Protein AF-A0A2W4P534-F1 (afdb_monomer)

Foldseek 3Di:
DLLVLLVLLLVLLLLLLVVLQVLLVVLQVVLLVVVVVVLVVVLVVVLVVQLVVLVVQLVVLVVLLVVLVVVLVVLVVVLVVDDDDVCVVVNVVSVVVSVVSVVVNVVSVVSNVVSVVVSVCSVPDDRDDRPGDDLVSLLLSLLLSQLSLVVLQVLLLVQNSLVSSLVSVVDPSVRFDQDDPVLVVVSVVSSVVSVVVSPDPPDPPVSSVVLSVLQVVQFDDPDPNDNHGDQVRRDFAAHRPHHGPGDPPPQNVGHRCVVSVRSVSVVSGD

Secondary structure (DSSP, 8-state):
-HHHHHHHHHHHHHHHHHHHHHHHHHHHHHHHHHHHHHHHHHHHHHHHHHHHHHHHHHHHHHHHHHHHHHHHHHHHHHHHH--SGGGHHHHHHHHHHHHHHHHHHHHHHHHHHHHHHHHHHHHHPPPPP--S--HHHHHHHHHHHHHHHHHHHHHTTGGGHHHHHHHHHHS-TTS----SHHHHHHHHHHHHHHHHHHH-----HHHHHHHHHHHHHH---SSTT--SPPTTTS--BPPPSSPPTT--S--TT-B-TTTTTGGGGGGG--

Nearest PDB structures (foldseek):
  4ilo-assembly1_A  TM=5.165E-01  e=1.358E-01  Chlamydia trachomatis L2/434/Bu
  3na7-assembly1_A  TM=3.679E-01  e=7.393E-02  Helicobacter pylori NCTC 11638
  6ixe-assembly1_A  TM=2.915E-01  e=1.993E+00  Homo sapiens
  6ixg-assembly1_A  TM=3.111E-01  e=2.841E+00  Homo sapiens
  6zw7-assembly1_A  TM=3.856E-01  e=7.073E+00  Nostoc punctiforme

Structure (mmCIF, N/CA/C/O backbone):
data_AF-A0A2W4P534-F1
#
_entry.id   AF-A0A2W4P534-F1
#
loop_
_atom_site.group_PDB
_atom_site.id
_atom_site.type_symbol
_atom_site.label_atom_id
_atom_site.label_alt_id
_atom_site.label_comp_id
_atom_site.label_asym_id
_atom_site.label_entity_id
_atom_site.label_seq_id
_atom_site.pdbx_PDB_ins_code
_atom_site.Cartn_x
_atom_site.Cartn_y
_atom_site.Cartn_z
_atom_site.occupancy
_atom_site.B_iso_or_equiv
_atom_site.auth_seq_id
_atom_site.auth_comp_id
_atom_site.auth_asym_id
_atom_site.auth_atom_id
_atom_site.pdbx_PDB_model_num
ATOM 1 N N . MET A 1 1 ? 29.540 -4.020 -38.432 1.00 79.06 1 MET A N 1
ATOM 2 C CA . MET A 1 1 ? 29.027 -2.827 -37.718 1.00 79.06 1 MET A CA 1
ATOM 3 C C . MET A 1 1 ? 27.595 -3.038 -37.220 1.00 79.06 1 MET A C 1
ATOM 5 O O . MET A 1 1 ? 27.363 -2.822 -36.040 1.00 79.06 1 MET A O 1
ATOM 9 N N . HIS A 1 2 ? 26.678 -3.565 -38.044 1.00 86.62 2 HIS A N 1
ATOM 10 C CA . HIS A 1 2 ? 25.291 -3.863 -37.636 1.00 86.62 2 HIS A CA 1
ATOM 11 C C . HIS A 1 2 ? 25.157 -4.752 -36.396 1.00 86.62 2 HIS A C 1
ATOM 13 O O . HIS A 1 2 ? 24.443 -4.384 -35.473 1.00 86.62 2 HIS A O 1
ATOM 19 N N . ALA A 1 3 ? 25.903 -5.860 -36.321 1.00 90.00 3 ALA A N 1
ATOM 20 C CA . ALA A 1 3 ? 25.863 -6.745 -35.155 1.00 90.00 3 ALA A CA 1
ATOM 21 C C . ALA A 1 3 ? 26.258 -6.030 -33.847 1.00 90.00 3 ALA A C 1
ATOM 23 O O . ALA A 1 3 ? 25.647 -6.250 -32.809 1.00 90.00 3 ALA A O 1
ATOM 24 N N . VAL A 1 4 ? 27.241 -5.122 -33.896 1.00 92.69 4 VAL A N 1
ATOM 25 C CA . VAL A 1 4 ? 27.652 -4.337 -32.720 1.00 92.69 4 VAL A CA 1
ATOM 26 C C . VAL A 1 4 ? 26.517 -3.420 -32.267 1.00 92.69 4 VAL A C 1
ATOM 28 O O . VAL A 1 4 ? 26.203 -3.392 -31.083 1.00 92.69 4 VAL A O 1
ATOM 31 N N . ILE A 1 5 ? 25.870 -2.717 -33.200 1.00 92.38 5 ILE A N 1
ATOM 32 C CA . ILE A 1 5 ? 24.719 -1.849 -32.907 1.00 92.38 5 ILE A CA 1
ATOM 33 C C . ILE A 1 5 ? 23.565 -2.665 -32.317 1.00 92.38 5 ILE A C 1
ATOM 35 O O . ILE A 1 5 ? 23.020 -2.273 -31.289 1.00 92.38 5 ILE A O 1
ATOM 39 N N . TYR A 1 6 ? 23.262 -3.828 -32.900 1.00 93.25 6 TYR A N 1
ATOM 40 C CA . TYR A 1 6 ? 22.251 -4.754 -32.389 1.00 93.25 6 TYR A CA 1
ATOM 41 C C . TYR A 1 6 ? 22.509 -5.123 -30.925 1.00 93.25 6 TYR A C 1
ATOM 43 O O . TYR A 1 6 ? 21.639 -4.943 -30.077 1.00 93.25 6 TYR A O 1
ATOM 51 N N . PHE A 1 7 ? 23.719 -5.580 -30.587 1.00 95.31 7 PHE A N 1
ATOM 52 C CA . PHE A 1 7 ? 24.029 -5.963 -29.207 1.00 95.31 7 PHE A CA 1
ATOM 53 C C . PHE A 1 7 ? 24.038 -4.767 -28.246 1.00 95.31 7 PHE A C 1
ATOM 55 O O . PHE A 1 7 ? 23.669 -4.920 -27.083 1.00 95.31 7 PHE A O 1
ATOM 62 N N . GLN A 1 8 ? 24.412 -3.571 -28.709 1.00 95.00 8 GLN A N 1
ATOM 63 C CA . GLN A 1 8 ? 24.343 -2.349 -27.899 1.00 95.00 8 GLN A CA 1
ATOM 64 C C . GLN A 1 8 ? 22.896 -1.918 -27.618 1.00 95.00 8 GLN A C 1
ATOM 66 O O . GLN A 1 8 ? 22.599 -1.524 -26.491 1.00 95.00 8 GLN A O 1
ATOM 71 N N . LEU A 1 9 ? 22.002 -2.028 -28.603 1.00 94.25 9 LEU A N 1
ATOM 72 C CA . LEU A 1 9 ? 20.562 -1.789 -28.456 1.00 94.25 9 LEU A CA 1
ATOM 73 C C . LEU A 1 9 ? 19.906 -2.832 -27.547 1.00 94.25 9 LEU A C 1
ATOM 75 O O . LEU A 1 9 ? 19.154 -2.478 -26.644 1.00 94.25 9 LEU A O 1
ATOM 79 N N . HIS A 1 10 ? 20.249 -4.107 -27.724 1.00 94.75 10 HIS A N 1
ATOM 80 C CA . HIS A 1 10 ? 19.752 -5.178 -26.867 1.00 94.75 10 HIS A CA 1
ATOM 81 C C . HIS A 1 10 ? 20.226 -5.006 -25.417 1.00 94.75 10 HIS A C 1
ATOM 83 O O . HIS A 1 10 ? 19.465 -5.186 -24.467 1.00 94.75 10 HIS A O 1
ATOM 89 N N . ARG A 1 11 ? 21.482 -4.588 -25.214 1.00 95.75 11 ARG A N 1
ATOM 90 C CA . ARG A 1 11 ? 21.980 -4.223 -23.883 1.00 95.75 11 ARG A CA 1
ATOM 91 C C . ARG A 1 11 ? 21.201 -3.045 -23.300 1.00 95.75 11 ARG A C 1
ATOM 93 O O . ARG A 1 11 ? 20.871 -3.086 -22.120 1.00 95.75 11 ARG A O 1
ATOM 100 N N . LEU A 1 12 ? 20.909 -2.022 -24.105 1.00 95.25 12 LEU A N 1
ATOM 101 C CA . LEU A 1 12 ? 20.123 -0.865 -23.675 1.00 95.25 12 LEU A CA 1
ATOM 102 C C . LEU A 1 12 ? 18.725 -1.296 -23.207 1.00 95.25 12 LEU A C 1
ATOM 104 O O . LEU A 1 12 ? 18.318 -0.897 -22.118 1.00 95.25 12 LEU A O 1
ATOM 108 N N . TRP A 1 13 ? 18.057 -2.184 -23.955 1.00 96.00 13 TRP A N 1
ATOM 109 C CA . TRP A 1 13 ? 16.791 -2.799 -23.541 1.00 96.00 13 TRP A CA 1
ATOM 110 C C . TRP A 1 13 ? 16.883 -3.434 -22.158 1.00 96.00 13 TRP A C 1
ATOM 112 O O . TRP A 1 13 ? 16.124 -3.075 -21.260 1.00 96.00 13 TRP A O 1
ATOM 122 N N . ARG A 1 14 ? 17.857 -4.329 -21.959 1.00 96.25 14 ARG A N 1
ATOM 123 C CA . ARG A 1 14 ? 18.038 -5.033 -20.681 1.00 96.25 14 ARG A CA 1
ATOM 124 C C . ARG A 1 14 ? 18.321 -4.081 -19.521 1.00 96.25 14 ARG A C 1
ATOM 126 O O . ARG A 1 14 ? 17.850 -4.324 -18.414 1.00 96.25 14 ARG A O 1
ATOM 133 N N . THR A 1 15 ? 19.072 -3.007 -19.758 1.00 95.31 15 THR A N 1
ATOM 134 C CA . THR A 1 15 ? 19.323 -1.977 -18.742 1.00 95.31 15 THR A CA 1
ATOM 135 C C . THR A 1 15 ? 18.026 -1.275 -18.339 1.00 95.31 15 THR A C 1
ATOM 137 O O . THR A 1 15 ? 17.754 -1.143 -17.147 1.00 95.31 15 THR A O 1
ATOM 140 N N . CYS A 1 16 ? 17.202 -0.864 -19.307 1.00 95.38 16 CYS A N 1
ATOM 141 C CA . CYS A 1 16 ? 15.919 -0.213 -19.043 1.00 95.38 16 CYS A CA 1
ATOM 142 C C . CYS A 1 16 ? 14.926 -1.156 -18.348 1.00 95.38 16 CYS A C 1
ATOM 144 O O . CYS A 1 16 ? 14.369 -0.776 -17.323 1.00 95.38 16 CYS A O 1
ATOM 146 N N . ALA A 1 17 ? 14.781 -2.399 -18.817 1.00 96.50 17 ALA A N 1
ATOM 147 C CA . ALA A 1 17 ? 13.951 -3.414 -18.161 1.00 96.50 17 ALA A CA 1
ATOM 148 C C . ALA A 1 17 ? 14.406 -3.672 -16.713 1.00 96.50 17 ALA A C 1
ATOM 150 O O . ALA A 1 17 ? 13.606 -3.689 -15.779 1.00 96.50 17 ALA A O 1
ATOM 151 N N . GLY A 1 18 ? 15.723 -3.756 -16.488 1.00 95.62 18 GLY A N 1
ATOM 152 C CA . GLY A 1 18 ? 16.299 -3.874 -15.149 1.00 95.62 18 GLY A CA 1
ATOM 153 C C . GLY A 1 18 ? 15.998 -2.676 -14.240 1.00 95.62 18 GLY A C 1
ATOM 154 O O . GLY A 1 18 ? 15.765 -2.868 -13.043 1.00 95.62 18 GLY A O 1
ATOM 155 N N . LYS A 1 19 ? 15.977 -1.451 -14.786 1.00 94.38 19 LYS A N 1
ATOM 156 C CA . LYS A 1 19 ? 15.556 -0.244 -14.058 1.00 94.38 19 LYS A CA 1
ATOM 157 C C . LYS A 1 19 ? 14.069 -0.302 -13.699 1.00 94.38 19 LYS A C 1
ATOM 159 O O . LYS A 1 19 ? 13.741 -0.090 -12.535 1.00 94.38 19 LYS A O 1
ATOM 164 N N . VAL A 1 20 ? 13.191 -0.652 -14.642 1.00 96.19 20 VAL A N 1
ATOM 165 C CA . VAL A 1 20 ? 11.738 -0.785 -14.407 1.00 96.19 20 VAL A CA 1
ATOM 166 C C . VAL A 1 20 ? 11.446 -1.828 -13.325 1.00 96.19 20 VAL A C 1
ATOM 168 O O . VAL A 1 20 ? 10.747 -1.531 -12.358 1.00 96.19 20 VAL A O 1
ATOM 171 N N . ALA A 1 21 ? 12.056 -3.012 -13.411 1.00 96.81 21 ALA A N 1
ATOM 172 C CA . ALA A 1 21 ? 11.880 -4.068 -12.415 1.00 96.81 21 ALA A CA 1
ATOM 173 C C . ALA A 1 21 ? 12.392 -3.664 -11.020 1.00 96.81 21 ALA A C 1
ATOM 175 O O . ALA A 1 21 ? 11.782 -3.994 -10.003 1.00 96.81 21 ALA A O 1
ATOM 176 N N . ARG A 1 22 ? 13.520 -2.943 -10.945 1.00 95.75 22 ARG A N 1
ATOM 177 C CA . ARG A 1 22 ? 14.049 -2.428 -9.671 1.00 95.75 22 ARG A CA 1
ATOM 178 C C . ARG A 1 22 ? 13.127 -1.373 -9.071 1.00 95.75 22 ARG A C 1
ATOM 180 O O . ARG A 1 22 ? 12.854 -1.435 -7.877 1.00 95.75 22 ARG A O 1
ATOM 187 N N . PHE A 1 23 ? 12.652 -0.446 -9.897 1.00 94.94 23 PHE A N 1
ATOM 188 C CA . PHE A 1 23 ? 11.722 0.600 -9.492 1.00 94.94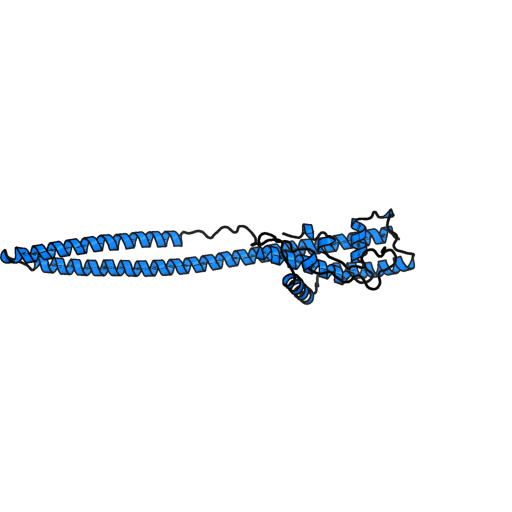 23 PHE A CA 1
ATOM 189 C C . PHE A 1 23 ? 10.414 0.011 -8.950 1.00 94.94 23 PHE A C 1
ATOM 191 O O . PHE A 1 23 ? 9.979 0.406 -7.872 1.00 94.94 23 PHE A O 1
ATOM 198 N N . SER A 1 24 ? 9.851 -0.995 -9.630 1.00 96.62 24 SER A N 1
ATOM 199 C CA . SER A 1 24 ? 8.665 -1.718 -9.157 1.00 96.62 24 SER A CA 1
ATOM 200 C C . SER A 1 24 ? 8.878 -2.337 -7.773 1.00 96.62 24 SER A C 1
ATOM 202 O O . SER A 1 24 ? 8.152 -2.005 -6.839 1.00 96.62 24 SER A O 1
ATOM 204 N N . ARG A 1 25 ? 9.939 -3.140 -7.591 1.00 97.44 25 ARG A N 1
ATOM 205 C CA . ARG A 1 25 ? 10.246 -3.765 -6.289 1.00 97.44 25 ARG A CA 1
ATOM 206 C C . ARG A 1 25 ? 10.441 -2.742 -5.173 1.00 97.44 25 ARG A C 1
ATOM 208 O O . ARG A 1 25 ? 9.979 -2.946 -4.056 1.00 97.44 25 ARG A O 1
ATOM 215 N N . GLN A 1 26 ? 11.123 -1.636 -5.466 1.00 95.94 26 GLN A N 1
ATOM 216 C CA . GLN A 1 26 ? 11.329 -0.575 -4.485 1.00 95.94 26 GLN A CA 1
ATOM 217 C C . GLN A 1 26 ? 10.004 0.080 -4.076 1.00 95.94 26 GLN A C 1
ATOM 219 O O . GLN A 1 26 ? 9.774 0.286 -2.886 1.00 95.94 26 GLN A O 1
ATOM 224 N N . LEU A 1 27 ? 9.133 0.392 -5.038 1.00 95.75 27 LEU A N 1
ATOM 225 C CA . LEU A 1 27 ? 7.820 0.963 -4.748 1.00 95.75 27 LEU A CA 1
ATOM 226 C C . LEU A 1 27 ? 6.913 -0.016 -4.011 1.00 95.75 27 LEU A C 1
ATOM 228 O O . LEU A 1 27 ? 6.222 0.404 -3.088 1.00 95.75 27 LEU A O 1
ATOM 232 N N . GLN A 1 28 ? 6.934 -1.295 -4.383 1.00 96.44 28 GLN A N 1
ATOM 233 C CA . GLN A 1 28 ? 6.183 -2.336 -3.692 1.00 96.44 28 GLN A CA 1
ATOM 234 C C . GLN A 1 28 ? 6.546 -2.354 -2.203 1.00 96.44 28 GLN A C 1
ATOM 236 O O . GLN A 1 28 ? 5.662 -2.174 -1.372 1.00 96.44 28 GLN A O 1
ATOM 241 N N . HIS A 1 29 ? 7.836 -2.450 -1.864 1.00 96.38 29 HIS A N 1
ATOM 242 C CA . HIS A 1 29 ? 8.276 -2.434 -0.466 1.00 96.38 29 HIS A CA 1
ATOM 243 C C . HIS A 1 29 ? 7.889 -1.144 0.266 1.00 96.38 29 HIS A C 1
ATOM 245 O O . HIS A 1 29 ? 7.419 -1.188 1.400 1.00 96.38 29 HIS A O 1
ATOM 251 N N . GLN A 1 30 ? 8.029 0.015 -0.385 1.00 95.88 30 GLN A N 1
ATOM 252 C CA . GLN A 1 30 ? 7.632 1.291 0.218 1.00 95.88 30 GLN A CA 1
ATOM 253 C C . GLN A 1 30 ? 6.128 1.363 0.508 1.00 95.88 30 GLN A C 1
ATOM 255 O O . GLN A 1 30 ? 5.732 1.923 1.532 1.00 95.88 30 GLN A O 1
ATOM 260 N N . GLN A 1 31 ? 5.289 0.824 -0.380 1.00 96.06 31 GLN A N 1
ATOM 261 C CA . GLN A 1 31 ? 3.844 0.790 -0.166 1.00 96.06 31 GLN A CA 1
ATOM 262 C C . GLN A 1 31 ? 3.447 -0.253 0.877 1.00 96.06 31 GLN A C 1
ATOM 264 O O . GLN A 1 31 ? 2.593 0.041 1.706 1.00 96.06 31 GLN A O 1
ATOM 269 N N . GLU A 1 32 ? 4.100 -1.417 0.904 1.00 96.00 32 GLU A N 1
ATOM 270 C CA . GLU A 1 32 ? 3.865 -2.449 1.922 1.00 96.00 32 GLU A CA 1
ATOM 271 C C . GLU A 1 32 ? 4.155 -1.898 3.320 1.00 96.00 32 GLU A C 1
ATOM 273 O O . GLU A 1 32 ? 3.330 -2.024 4.224 1.00 96.00 32 GLU A O 1
ATOM 278 N N . ASP A 1 33 ? 5.283 -1.204 3.485 1.00 95.56 33 ASP A N 1
ATOM 279 C CA . ASP A 1 33 ? 5.637 -0.551 4.744 1.00 95.56 33 ASP A CA 1
ATOM 280 C C . ASP A 1 33 ? 4.627 0.533 5.132 1.00 95.56 33 ASP A C 1
ATOM 282 O O . ASP A 1 33 ? 4.277 0.680 6.307 1.00 95.56 33 ASP A O 1
ATOM 286 N N . ARG A 1 34 ? 4.150 1.312 4.154 1.00 95.44 34 ARG A N 1
ATOM 287 C CA . ARG A 1 34 ? 3.185 2.389 4.389 1.00 95.44 34 ARG A CA 1
ATOM 288 C C . ARG A 1 34 ? 1.823 1.845 4.809 1.00 95.44 34 ARG A C 1
ATOM 290 O O . ARG A 1 34 ? 1.262 2.343 5.784 1.00 95.44 34 ARG A O 1
ATOM 297 N N . GLU A 1 35 ? 1.298 0.857 4.093 1.00 96.56 35 GLU A N 1
ATOM 298 C CA . GLU A 1 35 ? 0.005 0.244 4.399 1.00 96.56 35 GLU A CA 1
ATOM 299 C C . GLU A 1 35 ? 0.056 -0.531 5.713 1.00 96.56 35 GLU A C 1
ATOM 301 O O . GLU A 1 35 ? -0.830 -0.355 6.544 1.00 96.56 35 GLU A O 1
ATOM 306 N N . ARG A 1 36 ? 1.137 -1.275 5.979 1.00 94.94 36 ARG A N 1
ATOM 307 C CA . ARG A 1 36 ? 1.331 -1.955 7.267 1.00 94.94 36 ARG A CA 1
ATOM 308 C C . ARG A 1 36 ? 1.321 -0.973 8.435 1.00 94.94 36 ARG A C 1
ATOM 310 O O . ARG A 1 36 ? 0.646 -1.203 9.433 1.00 94.94 36 ARG A O 1
ATOM 317 N N . ARG A 1 37 ? 2.049 0.144 8.323 1.00 94.94 37 ARG A N 1
ATOM 318 C CA . ARG A 1 37 ? 2.044 1.188 9.364 1.00 94.94 37 ARG A CA 1
ATOM 319 C C . ARG A 1 37 ? 0.660 1.798 9.539 1.00 94.94 37 ARG A C 1
ATOM 321 O O . ARG A 1 37 ? 0.246 2.023 10.669 1.00 94.94 37 ARG A O 1
ATOM 328 N N . ARG A 1 38 ? -0.047 2.058 8.439 1.00 94.62 38 ARG A N 1
ATOM 329 C CA . ARG A 1 38 ? -1.409 2.594 8.476 1.00 94.62 38 ARG A CA 1
ATOM 330 C C . ARG A 1 38 ? -2.369 1.632 9.180 1.00 94.62 38 ARG A C 1
ATOM 332 O O . ARG A 1 38 ? -3.078 2.075 10.071 1.00 94.62 38 ARG A O 1
ATOM 339 N N . GLN A 1 39 ? -2.323 0.344 8.845 1.00 94.62 39 GLN A N 1
ATOM 340 C CA . GLN A 1 39 ? -3.149 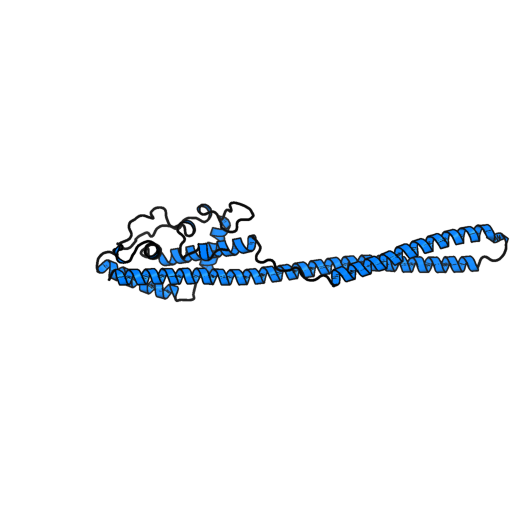-0.696 9.462 1.00 94.62 39 GLN A CA 1
ATOM 341 C C . GLN A 1 39 ? -2.912 -0.783 10.976 1.00 94.62 39 GLN A C 1
ATOM 343 O O . GLN A 1 39 ? -3.868 -0.861 11.740 1.00 94.62 39 GLN A O 1
ATOM 348 N N . LEU A 1 40 ? -1.651 -0.715 11.420 1.00 94.94 40 LEU A N 1
ATOM 349 C CA . LEU A 1 40 ? -1.316 -0.705 12.848 1.00 94.94 40 LEU A CA 1
ATOM 350 C C . LEU A 1 40 ? -1.841 0.547 13.557 1.00 94.94 40 LEU A C 1
ATOM 352 O O . LEU A 1 40 ? -2.406 0.441 14.637 1.00 94.94 40 LEU A O 1
ATOM 356 N N . ILE A 1 41 ? -1.701 1.723 12.940 1.00 95.81 41 ILE A N 1
ATOM 357 C CA . ILE A 1 41 ? -2.216 2.977 13.507 1.00 95.81 41 ILE A CA 1
ATOM 358 C C . ILE A 1 41 ? -3.744 2.936 13.620 1.00 95.81 41 ILE A C 1
ATOM 360 O O . ILE A 1 41 ? -4.282 3.310 14.658 1.00 95.81 41 ILE A O 1
ATOM 364 N N . GLU A 1 42 ? -4.438 2.490 12.572 1.00 95.06 42 GLU A N 1
ATOM 365 C CA . GLU A 1 42 ? -5.900 2.370 12.562 1.00 95.06 42 GLU A CA 1
ATOM 366 C C . GLU A 1 42 ? -6.378 1.356 13.611 1.00 95.06 42 GLU A C 1
ATOM 368 O O . GLU A 1 42 ? -7.325 1.634 14.345 1.00 95.06 42 GLU A O 1
ATOM 373 N N . PHE A 1 43 ? -5.676 0.227 13.751 1.00 95.50 43 PHE A N 1
ATOM 374 C CA . PHE A 1 43 ? -5.945 -0.760 14.793 1.00 95.50 43 PHE A CA 1
ATOM 375 C C . PHE A 1 43 ? -5.743 -0.188 16.202 1.00 95.50 43 PHE A C 1
ATOM 377 O O . PHE A 1 43 ? -6.646 -0.283 17.029 1.00 95.50 43 PHE A O 1
ATOM 384 N N . ASP A 1 44 ? -4.605 0.455 16.475 1.00 95.75 44 ASP A N 1
ATOM 385 C CA . ASP A 1 44 ? -4.309 1.037 17.788 1.00 95.75 44 ASP A CA 1
ATOM 386 C C . ASP A 1 44 ? -5.309 2.140 18.161 1.00 95.75 44 ASP A C 1
ATOM 388 O O . ASP A 1 44 ? -5.723 2.250 19.316 1.00 95.75 44 ASP A O 1
ATOM 392 N N . GLN A 1 45 ? -5.713 2.964 17.190 1.00 96.25 45 GLN A N 1
ATOM 393 C CA . GLN A 1 45 ? -6.728 3.999 17.389 1.00 96.25 45 GLN A CA 1
ATOM 394 C C . GLN A 1 45 ? -8.102 3.392 17.678 1.00 96.25 45 GLN A C 1
ATOM 396 O O . GLN A 1 45 ? -8.748 3.805 18.642 1.00 96.25 45 GLN A O 1
ATOM 401 N N . GLY A 1 46 ? -8.526 2.400 16.890 1.00 96.12 46 GLY A N 1
ATOM 402 C CA . GLY A 1 46 ? -9.788 1.692 17.103 1.00 96.12 46 GLY A CA 1
ATOM 403 C C . GLY A 1 46 ? -9.828 0.994 18.460 1.00 96.12 46 GLY A C 1
ATOM 404 O O . GLY A 1 46 ? -10.780 1.171 19.215 1.00 96.12 46 GLY A O 1
ATOM 405 N N . LYS A 1 47 ? -8.748 0.295 18.821 1.00 96.31 47 LYS A N 1
ATOM 406 C CA . LYS A 1 47 ? -8.592 -0.369 20.117 1.00 96.31 47 LYS A CA 1
ATOM 407 C C . LYS A 1 47 ? -8.678 0.619 21.278 1.00 96.31 47 LYS A C 1
ATOM 409 O O . LYS A 1 47 ? -9.400 0.369 22.233 1.00 96.31 47 LYS A O 1
ATOM 414 N N . ARG A 1 48 ? -7.987 1.762 21.202 1.00 96.19 48 ARG A N 1
ATOM 415 C CA . ARG A 1 48 ? -8.065 2.805 22.244 1.00 96.19 48 ARG A CA 1
ATOM 416 C C . ARG A 1 48 ? -9.467 3.385 22.385 1.00 96.19 48 ARG A C 1
ATOM 418 O O . ARG A 1 48 ? -9.899 3.617 23.507 1.00 96.19 48 ARG A O 1
ATOM 425 N N . ALA A 1 49 ? -10.163 3.618 21.272 1.00 96.88 49 ALA A N 1
ATOM 426 C CA . ALA A 1 49 ? -11.537 4.109 21.301 1.00 96.88 49 ALA A CA 1
ATOM 427 C C . ALA A 1 49 ? -12.484 3.090 21.956 1.00 96.88 49 ALA A C 1
ATOM 429 O O . ALA A 1 49 ? -13.260 3.461 22.831 1.00 96.88 49 ALA A O 1
ATOM 430 N N . GLN A 1 50 ? -12.360 1.810 21.595 1.00 96.19 50 GLN A N 1
ATOM 431 C CA . GLN A 1 50 ? -13.142 0.723 22.192 1.00 96.19 50 GLN A CA 1
ATOM 432 C C . GLN A 1 50 ? -12.849 0.549 23.685 1.00 96.19 50 GLN A C 1
ATOM 434 O O . GLN A 1 50 ? -13.778 0.401 24.473 1.00 96.19 50 GLN A O 1
ATOM 439 N N . LEU A 1 51 ? -11.576 0.607 24.093 1.00 97.12 51 LEU A N 1
ATOM 440 C CA . LEU A 1 51 ? -11.201 0.537 25.507 1.00 97.12 51 LEU A CA 1
ATOM 441 C C . LEU A 1 51 ? -11.786 1.704 26.302 1.00 97.12 51 LEU A C 1
ATOM 443 O O . LEU A 1 51 ? -12.354 1.466 27.359 1.00 97.12 51 LEU A O 1
ATOM 447 N N . ALA A 1 52 ? -11.722 2.930 25.779 1.00 97.00 52 ALA A N 1
ATOM 448 C CA . ALA A 1 52 ? -12.306 4.093 26.444 1.00 97.00 52 ALA A CA 1
ATOM 449 C C . ALA A 1 52 ? -13.834 3.972 26.601 1.00 97.00 52 ALA A C 1
ATOM 451 O O . ALA A 1 52 ? -14.380 4.333 27.641 1.00 97.00 52 ALA A O 1
ATOM 452 N N . GLU A 1 53 ? -14.528 3.434 25.593 1.00 96.75 53 GLU A N 1
ATOM 453 C CA . GLU A 1 53 ? -15.966 3.153 25.678 1.00 96.75 53 GLU A CA 1
ATOM 454 C C . GLU A 1 53 ? -16.276 2.072 26.728 1.00 96.75 53 GLU A C 1
ATOM 456 O O . GLU A 1 53 ? -17.203 2.229 27.527 1.00 96.75 53 GLU A O 1
ATOM 461 N N . CYS A 1 54 ? -15.479 0.999 26.771 1.00 95.56 54 CYS A N 1
ATOM 462 C CA . CYS A 1 54 ? -15.608 -0.051 27.783 1.00 95.56 54 CYS A CA 1
ATOM 463 C C . CYS A 1 54 ? -15.358 0.496 29.193 1.00 95.56 54 CYS A C 1
ATOM 465 O O . CYS A 1 54 ? -16.146 0.227 30.095 1.00 95.56 54 CYS A O 1
ATOM 467 N N . GLU A 1 55 ? -14.298 1.287 29.381 1.00 96.31 55 GLU A N 1
ATOM 468 C CA . GLU A 1 55 ? -13.952 1.927 30.654 1.00 96.31 55 GLU A CA 1
ATOM 469 C C . GLU A 1 55 ? -15.087 2.824 31.149 1.00 96.31 55 GLU A C 1
ATOM 471 O O . GLU A 1 55 ? -15.499 2.699 32.300 1.00 96.31 55 GLU A O 1
ATOM 476 N N . GLN A 1 56 ? -15.668 3.648 30.271 1.00 97.44 56 GLN A N 1
ATOM 477 C CA . GLN A 1 56 ? -16.808 4.487 30.633 1.00 97.44 56 GLN A CA 1
ATOM 478 C C . GLN A 1 56 ? -18.006 3.649 31.109 1.00 97.44 56 GLN A C 1
ATOM 480 O O . GLN A 1 56 ? -18.564 3.913 32.175 1.00 97.44 56 GLN A O 1
ATOM 485 N N . ARG A 1 57 ? -18.398 2.620 30.344 1.00 97.06 57 ARG A N 1
ATOM 486 C CA . ARG A 1 57 ? -19.520 1.730 30.704 1.00 97.06 57 ARG A CA 1
ATOM 487 C C . ARG A 1 57 ? -19.265 1.014 32.031 1.00 97.06 57 ARG A C 1
ATOM 489 O O . ARG A 1 57 ? -20.182 0.810 32.825 1.00 97.06 57 ARG A O 1
ATOM 496 N N . LEU A 1 58 ? -18.018 0.623 32.267 1.00 97.31 58 LEU A N 1
ATOM 497 C CA . LEU A 1 58 ? -17.593 -0.108 33.451 1.00 97.31 58 LEU A CA 1
ATOM 498 C C . LEU A 1 58 ? -17.607 0.795 34.694 1.00 97.31 58 LEU A C 1
ATOM 500 O O . LEU A 1 58 ? -18.105 0.374 35.740 1.00 97.31 58 LEU A O 1
ATOM 504 N N . ASP A 1 59 ? -17.154 2.042 34.579 1.00 97.56 59 ASP A N 1
ATOM 505 C CA . ASP A 1 59 ? -17.244 3.036 35.653 1.00 97.56 59 ASP A CA 1
ATOM 506 C C . ASP A 1 59 ? -18.704 3.362 36.006 1.00 97.56 59 ASP A C 1
ATOM 508 O O . ASP A 1 59 ? -19.062 3.410 37.186 1.00 97.56 59 ASP A O 1
ATOM 512 N N . GLU A 1 60 ? -19.577 3.502 35.004 1.00 97.00 60 GLU A N 1
ATOM 513 C CA . GLU A 1 60 ? -21.019 3.686 35.209 1.00 97.00 60 GLU A CA 1
ATOM 514 C C . GLU A 1 60 ? -21.650 2.488 35.945 1.00 97.00 60 GLU A C 1
ATOM 516 O O . GLU A 1 60 ? -22.413 2.670 36.901 1.00 97.00 60 GLU A O 1
ATOM 521 N N . ALA A 1 61 ? -21.299 1.258 35.556 1.00 96.31 61 ALA A N 1
ATOM 522 C CA . ALA A 1 61 ? -21.782 0.043 36.209 1.00 96.31 61 ALA A CA 1
ATOM 523 C C . ALA A 1 61 ? -21.273 -0.082 37.657 1.00 96.31 61 ALA A C 1
ATOM 525 O O . ALA A 1 61 ? -22.053 -0.388 38.563 1.00 96.31 61 ALA A O 1
ATOM 526 N N . ARG A 1 62 ? -19.994 0.228 37.914 1.00 97.81 62 ARG A N 1
ATOM 527 C CA . ARG A 1 62 ? -19.420 0.256 39.271 1.00 97.81 62 ARG A CA 1
ATOM 528 C C . ARG A 1 62 ? -20.114 1.285 40.158 1.00 97.81 62 ARG A C 1
ATOM 530 O O . ARG A 1 62 ? -20.501 0.958 41.279 1.00 97.81 62 ARG A O 1
ATOM 537 N N . ALA A 1 63 ? -20.353 2.491 39.644 1.00 98.00 63 ALA A N 1
ATOM 538 C CA . ALA A 1 63 ? -21.085 3.523 40.371 1.00 98.00 63 ALA A CA 1
ATOM 539 C C . ALA A 1 63 ? -22.523 3.081 40.711 1.00 98.00 63 ALA A C 1
ATOM 541 O O . ALA A 1 63 ? -23.029 3.377 41.798 1.00 98.00 63 ALA A O 1
ATOM 542 N N . ALA A 1 64 ? -23.184 2.331 39.821 1.00 96.88 64 ALA A N 1
ATOM 543 C CA . ALA A 1 64 ? -24.505 1.764 40.089 1.00 96.88 64 ALA A CA 1
ATOM 544 C C . ALA A 1 64 ? -24.475 0.720 41.221 1.00 96.88 64 ALA A C 1
ATOM 546 O O . ALA A 1 64 ? -25.338 0.759 42.104 1.00 96.88 64 ALA A O 1
ATOM 547 N N . VAL A 1 65 ? -23.470 -0.165 41.234 1.00 98.19 65 VAL A N 1
ATOM 548 C CA . VAL A 1 65 ? -23.244 -1.143 42.314 1.00 98.19 65 VAL A CA 1
ATOM 549 C C . VAL A 1 65 ? -23.037 -0.433 43.655 1.00 98.19 65 VAL A C 1
ATOM 551 O O . VAL A 1 65 ? -23.720 -0.758 44.627 1.00 98.19 65 VAL A O 1
ATOM 554 N N . GLU A 1 66 ? -22.166 0.580 43.710 1.00 98.19 66 GLU A N 1
ATOM 555 C CA . GLU A 1 66 ? -21.908 1.366 44.927 1.00 98.19 66 GLU A CA 1
ATOM 556 C C . GLU A 1 66 ? -23.170 2.082 45.437 1.00 98.19 66 GLU A C 1
ATOM 558 O O . GLU A 1 66 ? -23.475 2.067 46.634 1.00 98.19 66 GLU A O 1
ATOM 563 N N . ALA A 1 67 ? -23.957 2.671 44.531 1.00 97.75 67 ALA A N 1
ATOM 564 C CA . ALA A 1 67 ? -25.202 3.346 44.884 1.00 97.75 67 ALA A CA 1
ATOM 565 C C . ALA A 1 67 ? -26.270 2.375 45.419 1.00 97.75 67 ALA A C 1
ATOM 567 O O . ALA A 1 67 ? -27.038 2.732 46.320 1.00 97.75 67 ALA A O 1
ATOM 568 N N . LEU A 1 68 ? -26.354 1.161 44.868 1.00 97.62 68 LEU A N 1
ATOM 569 C CA . LEU A 1 68 ? -27.263 0.118 45.348 1.00 97.62 68 LEU A CA 1
ATOM 570 C C . LEU A 1 68 ? -26.820 -0.426 46.707 1.00 97.62 68 LEU A C 1
ATOM 572 O O . LEU A 1 68 ? -27.661 -0.555 47.595 1.00 97.62 68 LEU A O 1
ATOM 576 N N . ASP A 1 69 ? -25.521 -0.649 46.903 1.00 97.88 69 ASP A N 1
ATOM 577 C CA . ASP A 1 69 ? -24.954 -1.083 48.183 1.00 97.88 69 ASP A CA 1
ATOM 578 C C . ASP A 1 69 ? -25.255 -0.072 49.307 1.00 97.88 69 ASP A C 1
ATOM 580 O O . ASP A 1 69 ? -25.739 -0.436 50.382 1.00 97.88 69 ASP A O 1
ATOM 584 N N . ALA A 1 70 ? -25.098 1.229 49.036 1.00 97.81 70 ALA A N 1
ATOM 585 C CA . ALA A 1 70 ? -25.469 2.283 49.982 1.00 97.81 70 ALA A CA 1
ATOM 586 C C . ALA A 1 70 ? -26.972 2.264 50.337 1.00 97.81 70 ALA A C 1
ATOM 588 O O . ALA A 1 70 ? -27.340 2.413 51.506 1.00 97.81 70 ALA A O 1
ATOM 589 N N . LYS A 1 71 ? -27.856 2.048 49.350 1.00 97.19 71 LYS A N 1
ATOM 590 C CA . LYS A 1 71 ? -29.311 1.938 49.576 1.00 97.19 71 LYS A CA 1
ATOM 591 C C . LYS A 1 71 ? -29.674 0.702 50.396 1.00 97.19 71 LYS A C 1
ATOM 593 O O . LYS A 1 71 ? -30.513 0.810 51.289 1.00 97.19 71 LYS A O 1
ATOM 598 N N . ILE A 1 72 ? -29.041 -0.438 50.115 1.00 97.38 72 ILE A N 1
ATOM 599 C CA . ILE A 1 72 ? -29.215 -1.687 50.867 1.00 97.38 72 ILE A CA 1
ATOM 600 C C . ILE A 1 72 ? -28.841 -1.455 52.334 1.00 97.38 72 ILE A C 1
ATOM 602 O O . ILE A 1 72 ? -29.672 -1.698 53.205 1.00 97.38 72 ILE A O 1
ATOM 606 N N . LYS A 1 73 ? -27.669 -0.867 52.609 1.00 97.31 73 LYS A N 1
ATOM 607 C CA . LYS A 1 73 ? -27.216 -0.549 53.978 1.00 97.31 73 LYS A CA 1
ATOM 608 C C . LYS A 1 73 ? -28.195 0.352 54.738 1.00 97.31 73 LYS A C 1
ATOM 610 O O . LYS A 1 73 ? -28.502 0.098 55.902 1.00 97.31 73 LYS A O 1
ATOM 615 N N . ILE A 1 74 ? -28.726 1.391 54.087 1.00 96.38 74 ILE A N 1
ATOM 616 C CA . ILE A 1 74 ? -29.735 2.280 54.691 1.00 96.38 74 ILE A CA 1
ATOM 617 C C . ILE A 1 74 ? -31.041 1.519 54.978 1.00 96.38 74 ILE A C 1
ATOM 619 O O . ILE A 1 74 ? -31.636 1.688 56.045 1.00 96.38 74 ILE A O 1
ATOM 623 N N . ALA A 1 75 ? -31.504 0.684 54.044 1.00 93.56 75 ALA A N 1
ATOM 624 C CA . ALA A 1 75 ? -32.722 -0.106 54.208 1.00 93.56 75 ALA A CA 1
ATOM 625 C C . ALA A 1 75 ? -32.595 -1.144 55.338 1.00 93.56 75 ALA A C 1
ATOM 627 O O . ALA A 1 75 ? -33.531 -1.301 56.126 1.00 93.56 75 ALA A O 1
ATOM 628 N N . GLU A 1 76 ? -31.434 -1.790 55.467 1.00 95.06 76 GLU A N 1
ATOM 629 C CA . GLU A 1 76 ? -31.114 -2.716 56.560 1.00 95.06 76 GLU A CA 1
ATOM 630 C C . GLU A 1 76 ? -31.139 -2.007 57.919 1.00 95.06 76 GLU A C 1
ATOM 632 O O . GLU A 1 76 ? -31.860 -2.441 58.820 1.00 95.06 76 GLU A O 1
ATOM 637 N N . ALA A 1 77 ? -30.472 -0.855 58.045 1.00 94.81 77 ALA A N 1
ATOM 638 C CA . ALA A 1 77 ? -30.483 -0.064 59.278 1.00 94.81 77 ALA A CA 1
ATOM 639 C C . ALA A 1 77 ? -31.905 0.380 59.684 1.00 94.81 77 ALA A C 1
ATOM 641 O O . ALA A 1 77 ? -32.290 0.310 60.856 1.00 94.81 77 ALA A O 1
ATOM 642 N N . ASN A 1 78 ? -32.729 0.794 58.715 1.00 92.62 78 ASN A N 1
ATOM 643 C CA . ASN A 1 78 ? -34.129 1.151 58.961 1.00 92.62 78 ASN A CA 1
ATOM 644 C C . ASN A 1 78 ? -34.961 -0.044 59.447 1.00 92.62 78 ASN A C 1
ATOM 646 O O . ASN A 1 78 ? -35.854 0.117 60.283 1.00 92.62 78 ASN A O 1
ATOM 650 N N . LEU A 1 79 ? -34.687 -1.240 58.927 1.00 91.69 79 LEU A N 1
ATOM 651 C CA . LEU A 1 79 ? -35.372 -2.462 59.326 1.00 91.69 79 LEU A CA 1
ATOM 652 C C . LEU A 1 79 ? -35.036 -2.849 60.772 1.00 91.69 79 LEU A C 1
ATOM 654 O O . LEU A 1 79 ? -35.942 -3.207 61.529 1.00 91.69 79 LEU A O 1
ATOM 658 N N . GLU A 1 80 ? -33.770 -2.718 61.172 1.00 90.12 80 GLU A N 1
ATOM 659 C CA . GLU A 1 80 ? -33.308 -2.959 62.546 1.00 90.12 80 GLU A CA 1
ATOM 660 C C . GLU A 1 80 ? -33.914 -1.977 63.561 1.00 90.12 80 GLU A C 1
ATOM 662 O O . GLU A 1 80 ? -34.236 -2.353 64.696 1.00 90.12 80 GLU A O 1
ATOM 667 N N . ALA A 1 81 ? -34.123 -0.723 63.153 1.00 91.62 81 ALA A N 1
ATOM 668 C CA . ALA A 1 81 ? -34.740 0.303 63.991 1.00 91.62 81 ALA A CA 1
ATOM 669 C C . ALA A 1 81 ? -36.230 0.026 64.292 1.00 91.62 81 ALA A C 1
ATOM 671 O O . ALA A 1 81 ? -36.763 0.478 65.311 1.00 91.62 81 ALA A O 1
ATOM 672 N N . LEU A 1 82 ? -36.925 -0.744 63.446 1.00 89.38 82 LEU A N 1
ATOM 673 C CA . LEU A 1 82 ? -38.344 -1.071 63.614 1.00 89.38 82 LEU A CA 1
ATOM 674 C C . LEU A 1 82 ? -38.553 -2.195 64.640 1.00 89.38 82 LEU A C 1
ATOM 676 O O . LEU A 1 82 ? -38.691 -3.373 64.296 1.00 89.38 82 LEU A O 1
ATOM 680 N N . ARG A 1 83 ? -38.649 -1.826 65.922 1.00 81.31 83 ARG A N 1
ATOM 681 C CA . ARG A 1 83 ? -38.950 -2.740 67.044 1.00 81.31 83 ARG A CA 1
ATOM 682 C C . ARG A 1 83 ? -40.459 -2.841 67.332 1.00 81.31 83 ARG A C 1
ATOM 684 O O . ARG A 1 83 ? -41.219 -1.932 67.017 1.00 81.31 83 ARG A O 1
ATOM 691 N N . GLY A 1 84 ? -40.898 -3.945 67.943 1.00 82.88 84 GLY A N 1
ATOM 692 C CA . GLY A 1 84 ? -42.296 -4.167 68.357 1.00 82.88 84 GLY A CA 1
ATOM 693 C C . GLY A 1 84 ? -43.204 -4.809 67.294 1.00 82.88 84 GLY A C 1
ATOM 694 O O . GLY A 1 84 ? -42.912 -4.786 66.100 1.00 82.88 84 GLY A O 1
ATOM 695 N N . PHE A 1 85 ? -44.311 -5.412 67.740 1.00 79.81 85 PHE A N 1
ATOM 696 C CA . PHE A 1 85 ? -45.183 -6.238 66.891 1.00 79.81 85 PHE A CA 1
ATOM 697 C C . PHE A 1 85 ? -46.072 -5.432 65.924 1.00 79.81 85 PHE A C 1
ATOM 699 O O . PHE A 1 85 ? -46.394 -5.920 64.843 1.00 79.81 85 PHE A O 1
ATOM 706 N N . TRP A 1 86 ? -46.403 -4.176 66.249 1.00 85.06 86 TRP A N 1
ATOM 707 C CA . TRP A 1 86 ? -47.218 -3.288 65.402 1.00 85.06 86 TRP A CA 1
ATOM 708 C C . TRP A 1 86 ? -46.560 -2.927 64.057 1.00 85.06 86 TRP A C 1
ATOM 710 O O . TRP A 1 86 ? -47.245 -2.561 63.107 1.00 85.06 86 TRP A O 1
ATOM 720 N N . ASN A 1 87 ? -45.235 -3.071 63.943 1.00 88.56 87 ASN A N 1
ATOM 721 C CA . ASN A 1 87 ? -44.474 -2.749 62.732 1.00 88.56 87 ASN A CA 1
ATOM 722 C C . ASN A 1 87 ? -44.483 -3.861 61.666 1.00 88.56 87 ASN A C 1
ATOM 724 O O . ASN A 1 87 ? -43.791 -3.733 60.656 1.00 88.56 87 ASN A O 1
ATOM 728 N N . TYR A 1 88 ? -45.252 -4.941 61.859 1.00 88.69 88 TYR A N 1
ATOM 729 C CA . TYR A 1 88 ? -45.255 -6.121 60.984 1.00 88.69 88 TYR A CA 1
ATOM 730 C C . TYR A 1 88 ? -45.402 -5.784 59.488 1.00 88.69 88 TYR A C 1
ATOM 732 O O . TYR A 1 88 ? -44.542 -6.153 58.688 1.00 88.69 88 TYR A O 1
ATOM 740 N N . PHE A 1 89 ? -46.437 -5.026 59.107 1.00 90.50 89 PHE A N 1
ATOM 741 C CA . PHE A 1 89 ? -46.682 -4.667 57.702 1.00 90.50 89 PHE A CA 1
ATOM 742 C C . PHE A 1 89 ? -45.578 -3.779 57.113 1.00 90.50 89 PHE A C 1
ATOM 744 O O . PHE A 1 89 ? -45.170 -3.975 55.969 1.00 90.50 89 PHE A O 1
ATOM 751 N N . ARG A 1 90 ? -45.052 -2.831 57.901 1.00 90.62 90 ARG A N 1
ATOM 752 C CA . ARG A 1 90 ? -43.965 -1.941 57.466 1.00 90.62 90 ARG A CA 1
ATOM 753 C C . ARG A 1 90 ? -42.659 -2.708 57.264 1.00 90.62 90 ARG A C 1
ATOM 755 O O . ARG A 1 90 ? -41.973 -2.478 56.275 1.00 90.62 90 ARG A O 1
ATOM 762 N N . ARG A 1 91 ? -42.349 -3.653 58.158 1.00 91.81 91 ARG A N 1
ATOM 763 C CA . ARG A 1 91 ? -41.191 -4.547 58.028 1.00 91.81 91 ARG A CA 1
ATOM 764 C C . ARG A 1 91 ? -41.314 -5.435 56.792 1.00 91.81 91 ARG A C 1
ATOM 766 O O . ARG A 1 91 ? -40.347 -5.557 56.055 1.00 91.81 91 ARG A O 1
ATOM 773 N N . ARG A 1 92 ? -42.494 -6.012 56.540 1.00 92.00 92 ARG A N 1
ATOM 774 C CA . ARG A 1 92 ? -42.741 -6.836 55.348 1.00 92.00 92 ARG A CA 1
ATOM 775 C C . ARG A 1 92 ? -42.491 -6.059 54.053 1.00 92.00 92 ARG A C 1
ATOM 777 O O . ARG A 1 92 ? -41.756 -6.541 53.203 1.00 92.00 92 ARG A O 1
ATOM 784 N N . ARG A 1 93 ? -43.022 -4.838 53.948 1.00 92.62 93 ARG A N 1
ATOM 785 C CA . ARG A 1 93 ? -42.794 -3.969 52.784 1.00 92.62 93 ARG A CA 1
ATOM 786 C C . ARG A 1 93 ? -41.312 -3.621 52.592 1.00 92.62 93 ARG A C 1
ATOM 788 O O . ARG A 1 93 ? -40.829 -3.660 51.469 1.00 92.62 93 ARG A O 1
ATOM 795 N N . LEU A 1 94 ? -40.591 -3.315 53.674 1.00 92.81 94 LEU A N 1
ATOM 796 C CA . LEU A 1 94 ? -39.148 -3.047 53.611 1.00 92.81 94 LEU A CA 1
ATOM 797 C C . LEU A 1 94 ? -38.332 -4.283 53.214 1.00 92.81 94 LEU A C 1
ATOM 799 O O . LEU A 1 94 ? -37.348 -4.144 52.500 1.00 92.81 94 LEU A O 1
ATOM 803 N N . LEU A 1 95 ? -38.730 -5.485 53.642 1.00 94.38 95 LEU A N 1
ATOM 804 C CA . LEU A 1 95 ? -38.085 -6.731 53.214 1.00 94.38 95 LEU A CA 1
ATOM 805 C C . LEU A 1 95 ? -38.268 -6.987 51.714 1.00 94.38 95 LEU A C 1
ATOM 807 O O . LEU A 1 95 ? -37.320 -7.395 51.051 1.00 94.38 95 LEU A O 1
ATOM 811 N N . GLU A 1 96 ? -39.465 -6.736 51.180 1.00 95.00 96 GLU A N 1
ATOM 812 C CA . GLU A 1 96 ? -39.740 -6.837 49.739 1.00 95.00 96 GLU A CA 1
ATOM 813 C C . GLU A 1 96 ? -38.904 -5.818 48.944 1.00 95.00 96 GLU A C 1
ATOM 815 O O . GLU A 1 96 ? -38.294 -6.163 47.931 1.00 95.00 96 GLU A O 1
ATOM 820 N N . GLU A 1 97 ? -38.796 -4.581 49.438 1.00 94.56 97 GLU A N 1
ATOM 821 C CA . GLU A 1 97 ? -37.936 -3.552 48.844 1.00 94.56 97 GLU A CA 1
ATOM 822 C C . GLU A 1 97 ? -36.453 -3.954 48.884 1.00 94.56 97 GLU A C 1
ATOM 824 O O . GLU A 1 97 ? -35.768 -3.865 47.865 1.00 94.56 97 GLU A O 1
ATOM 829 N N . LEU A 1 98 ? -35.970 -4.478 50.014 1.00 95.94 98 LEU A N 1
ATOM 830 C CA . LEU A 1 98 ? -34.599 -4.964 50.169 1.00 95.94 98 LEU A CA 1
ATOM 831 C C . LEU A 1 98 ? -34.284 -6.108 49.196 1.00 95.94 98 LEU A C 1
ATOM 833 O O . LEU A 1 98 ? -33.220 -6.110 48.581 1.00 95.94 98 LEU A O 1
ATOM 837 N N . ALA A 1 99 ? -35.210 -7.056 49.025 1.00 96.19 99 ALA A N 1
ATOM 838 C CA . ALA A 1 99 ? -35.062 -8.139 48.057 1.00 96.19 99 ALA A CA 1
ATOM 839 C C . ALA A 1 99 ? -34.937 -7.593 46.626 1.00 96.19 99 ALA A C 1
ATOM 841 O O . ALA A 1 99 ? -34.051 -8.015 45.886 1.00 96.19 99 ALA A O 1
ATOM 842 N N . SER A 1 100 ? -35.755 -6.598 46.263 1.00 96.62 100 SER A N 1
ATOM 843 C CA . SER A 1 100 ? -35.668 -5.953 44.946 1.00 96.62 100 SER A CA 1
ATOM 844 C C . SER A 1 100 ? -34.356 -5.186 44.735 1.00 96.62 100 SER A C 1
ATOM 846 O O . SER A 1 100 ? -33.804 -5.198 43.637 1.00 96.62 100 SER A O 1
ATOM 848 N N . LEU A 1 101 ? -33.829 -4.534 45.780 1.00 96.62 101 LEU A N 1
ATOM 849 C CA . LEU A 1 101 ? -32.545 -3.833 45.724 1.00 96.62 101 LEU A CA 1
ATOM 850 C C . LEU A 1 101 ? -31.380 -4.808 45.561 1.00 96.62 101 LEU A C 1
ATOM 852 O O . LEU A 1 101 ? -30.494 -4.541 44.757 1.00 96.62 101 LEU A O 1
ATOM 856 N N . ARG A 1 102 ? -31.401 -5.935 46.282 1.00 97.06 102 ARG A N 1
ATOM 857 C CA . ARG A 1 102 ? -30.386 -6.990 46.162 1.00 97.06 102 ARG A CA 1
ATOM 858 C C . ARG A 1 102 ? -30.387 -7.623 44.777 1.00 97.06 102 ARG A C 1
ATOM 860 O O . ARG A 1 102 ? -29.327 -7.738 44.188 1.00 97.06 102 ARG A O 1
ATOM 867 N N . GLN A 1 103 ? -31.561 -7.907 44.213 1.00 97.56 103 GLN A N 1
ATOM 868 C CA . GLN A 1 103 ? -31.644 -8.409 42.841 1.00 97.56 103 GLN A CA 1
ATOM 869 C C . GLN A 1 103 ? -31.014 -7.428 41.837 1.00 97.56 103 GLN A C 1
ATOM 871 O O . GLN A 1 103 ? -30.205 -7.825 41.007 1.00 97.56 103 GLN A O 1
ATOM 876 N N . ARG A 1 104 ? -31.336 -6.131 41.934 1.00 97.06 104 ARG A N 1
ATOM 877 C CA . ARG A 1 104 ? -30.715 -5.107 41.074 1.00 97.06 104 ARG A CA 1
ATOM 878 C C . ARG A 1 104 ? -29.208 -5.001 41.290 1.00 97.06 104 ARG A C 1
ATOM 880 O O . ARG A 1 104 ? -28.485 -4.668 40.359 1.00 97.06 104 ARG A O 1
ATOM 887 N N . TRP A 1 105 ? -28.743 -5.228 42.518 1.00 97.88 105 TRP A N 1
ATOM 888 C CA . TRP A 1 105 ? -27.319 -5.249 42.837 1.00 97.88 105 TRP A CA 1
ATOM 889 C C . TRP A 1 105 ? -26.635 -6.439 42.163 1.00 97.88 105 TRP A C 1
ATOM 891 O O . TRP A 1 105 ? -25.608 -6.236 41.528 1.00 97.88 105 TRP A O 1
ATOM 901 N N . ASP A 1 106 ? -27.234 -7.633 42.211 1.00 97.81 106 ASP A N 1
ATOM 902 C CA . ASP A 1 106 ? -26.712 -8.829 41.538 1.00 97.81 106 ASP A CA 1
ATOM 903 C C . ASP A 1 106 ? -26.636 -8.622 40.013 1.00 97.81 106 ASP A C 1
ATOM 905 O O . ASP A 1 106 ? -25.628 -8.946 39.382 1.00 97.81 106 ASP A O 1
ATOM 909 N N . GLU A 1 107 ? -27.674 -8.021 39.420 1.00 96.88 107 GLU A N 1
ATOM 910 C CA . GLU A 1 107 ? -27.711 -7.654 37.997 1.00 96.88 107 GLU A CA 1
ATOM 911 C C . GLU A 1 107 ? -26.589 -6.661 37.639 1.00 96.88 107 GLU A C 1
ATOM 913 O O . GLU A 1 107 ? -25.861 -6.864 36.667 1.00 96.88 107 GLU A O 1
ATOM 918 N N . ALA A 1 108 ? -26.400 -5.610 38.445 1.00 96.00 108 ALA A N 1
ATOM 919 C CA . ALA A 1 108 ? -25.347 -4.618 38.226 1.00 96.00 108 ALA A CA 1
ATOM 920 C C . ALA A 1 108 ? -23.936 -5.195 38.446 1.00 96.00 108 ALA A C 1
ATOM 922 O O . ALA A 1 108 ? -23.017 -4.871 37.697 1.00 96.00 108 ALA A O 1
ATOM 923 N N . ALA A 1 109 ? -23.756 -6.067 39.440 1.00 97.06 109 ALA A N 1
ATOM 924 C CA . ALA A 1 109 ? -22.489 -6.739 39.707 1.00 97.06 109 ALA A CA 1
ATOM 925 C C . ALA A 1 109 ? -22.103 -7.684 38.560 1.00 97.06 109 ALA A C 1
ATOM 927 O O . ALA A 1 109 ? -20.950 -7.682 38.135 1.00 97.06 109 ALA A O 1
ATOM 928 N N . THR A 1 110 ? -23.076 -8.422 38.013 1.00 97.75 110 THR A N 1
ATOM 929 C CA . THR A 1 110 ? -22.877 -9.263 36.821 1.00 97.75 110 THR A CA 1
ATOM 930 C C . THR A 1 110 ? -22.429 -8.416 35.632 1.00 97.75 110 THR A C 1
ATOM 932 O O . THR A 1 110 ? -21.433 -8.739 34.992 1.00 97.75 110 THR A O 1
ATOM 935 N N . LEU A 1 111 ? -23.081 -7.271 35.399 1.00 96.56 111 LEU A N 1
ATOM 936 C CA . LEU A 1 111 ? -22.695 -6.348 34.331 1.00 96.56 111 LEU A CA 1
ATOM 937 C C . LEU A 1 111 ? -21.253 -5.834 34.485 1.00 96.56 111 LEU A C 1
ATOM 939 O O . LEU A 1 111 ? -20.546 -5.701 33.490 1.00 96.56 111 LEU A O 1
ATOM 943 N N . VAL A 1 112 ? -20.789 -5.561 35.710 1.00 98.06 112 VAL A N 1
ATOM 944 C CA . VAL A 1 112 ? -19.384 -5.179 35.954 1.00 98.06 112 VAL A CA 1
ATOM 945 C C . VAL A 1 112 ? -18.426 -6.299 35.544 1.00 98.06 112 VAL A C 1
ATOM 947 O O . VAL A 1 112 ? -17.381 -6.009 34.961 1.00 98.06 112 VAL A O 1
ATOM 950 N N . THR A 1 113 ? -18.755 -7.559 35.837 1.00 97.62 113 THR A N 1
ATOM 951 C CA . THR A 1 113 ? -17.949 -8.713 3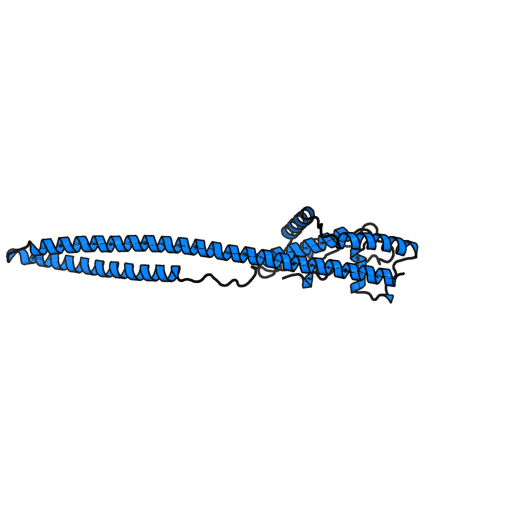5.416 1.00 97.62 113 THR A CA 1
ATOM 952 C C . THR A 1 113 ? -17.926 -8.841 33.896 1.00 97.62 113 THR A C 1
ATOM 954 O O . THR A 1 113 ? -16.842 -8.846 33.322 1.00 97.62 113 THR A O 1
ATOM 957 N N . ASP A 1 114 ? -19.090 -8.814 33.245 1.00 97.00 114 ASP A N 1
ATOM 958 C CA . ASP A 1 114 ? -19.201 -8.926 31.786 1.00 97.00 114 ASP A CA 1
ATOM 959 C C . ASP A 1 114 ? -18.410 -7.820 31.063 1.00 97.00 114 ASP A C 1
ATOM 961 O O . ASP A 1 114 ? -17.675 -8.084 30.113 1.00 97.00 114 ASP A O 1
ATOM 965 N N . LEU A 1 115 ? -18.508 -6.573 31.539 1.00 96.75 115 LEU A N 1
ATOM 966 C CA . LEU A 1 115 ? -17.760 -5.440 30.981 1.00 96.75 115 LEU A CA 1
ATOM 967 C C . LEU A 1 115 ? -16.251 -5.542 31.240 1.00 96.75 115 LEU A C 1
ATOM 969 O O . LEU A 1 115 ? -15.453 -5.062 30.434 1.00 96.75 115 LEU A O 1
ATOM 973 N N . SER A 1 116 ? -15.848 -6.142 32.362 1.00 97.19 116 SER A N 1
ATOM 974 C CA . SER A 1 116 ? -14.431 -6.382 32.661 1.00 97.19 116 SER A CA 1
ATOM 975 C C . SER A 1 116 ? -13.843 -7.411 31.695 1.00 97.19 116 SER A C 1
ATOM 977 O O . SER A 1 116 ? -12.771 -7.167 31.138 1.00 97.19 116 SER A O 1
ATOM 979 N N . ASP A 1 117 ? -14.584 -8.488 31.428 1.00 97.44 117 ASP A N 1
ATOM 980 C CA . ASP A 1 117 ? -14.215 -9.515 30.453 1.00 97.44 117 ASP A CA 1
ATOM 981 C C . ASP A 1 117 ? -14.183 -8.943 29.022 1.00 97.44 117 ASP A C 1
ATOM 983 O O . ASP A 1 117 ? -13.260 -9.232 28.258 1.00 97.44 117 ASP A O 1
ATOM 987 N N . GLU A 1 118 ? -15.140 -8.075 28.660 1.00 96.06 118 GLU A N 1
ATOM 988 C CA . GLU A 1 118 ? -15.147 -7.345 27.381 1.00 96.06 118 GLU A CA 1
ATOM 989 C C . GLU A 1 118 ? -13.889 -6.468 27.238 1.00 96.06 118 GLU A C 1
ATOM 991 O O . GLU A 1 118 ? -13.207 -6.529 26.210 1.00 96.06 118 GLU A O 1
ATOM 996 N N . ARG A 1 119 ? -13.513 -5.717 28.288 1.00 97.38 119 ARG A N 1
ATOM 997 C CA . ARG A 1 119 ? -12.273 -4.920 28.300 1.00 97.38 119 ARG A CA 1
ATOM 998 C C . ARG A 1 119 ? -11.041 -5.799 28.096 1.00 97.38 119 ARG A C 1
ATOM 1000 O O . ARG A 1 119 ? -10.191 -5.471 27.268 1.00 97.38 119 ARG A O 1
ATOM 1007 N N . ASP A 1 120 ? -10.938 -6.907 28.828 1.00 96.75 120 ASP A N 1
ATOM 1008 C CA . ASP A 1 120 ? -9.814 -7.843 28.722 1.00 96.75 120 ASP A CA 1
ATOM 1009 C C . ASP A 1 120 ? -9.723 -8.470 27.321 1.00 96.75 120 ASP A C 1
ATOM 1011 O O . ASP A 1 120 ? -8.627 -8.624 26.771 1.00 96.75 120 ASP A O 1
ATOM 1015 N N . ALA A 1 121 ? -10.860 -8.783 26.697 1.00 96.31 121 ALA A N 1
ATOM 1016 C CA . ALA A 1 121 ? -10.913 -9.291 25.330 1.00 96.31 121 ALA A CA 1
ATOM 1017 C C . ALA A 1 121 ? -10.411 -8.252 24.311 1.00 96.31 121 ALA A C 1
ATOM 1019 O O . ALA A 1 121 ? -9.591 -8.576 23.448 1.00 96.31 121 ALA A O 1
ATOM 1020 N N . VAL A 1 122 ? -10.838 -6.990 24.433 1.00 95.50 122 VAL A N 1
ATOM 1021 C CA . VAL A 1 122 ? -10.353 -5.895 23.574 1.00 95.50 122 VAL A CA 1
ATOM 1022 C C . VAL A 1 122 ? -8.860 -5.645 23.802 1.00 95.50 122 VAL A C 1
ATOM 1024 O O . VAL A 1 122 ? -8.098 -5.465 22.849 1.00 95.50 122 VAL A O 1
ATOM 1027 N N . GLU A 1 123 ? -8.397 -5.670 25.052 1.00 94.75 123 GLU A N 1
ATOM 1028 C CA . GLU A 1 123 ? -6.991 -5.442 25.386 1.00 94.75 123 GLU A CA 1
ATOM 1029 C C . GLU A 1 123 ? -6.072 -6.567 24.897 1.00 94.75 123 GLU A C 1
ATOM 1031 O O . GLU A 1 123 ? -4.966 -6.298 24.421 1.00 94.75 123 GLU A O 1
ATOM 1036 N N . SER A 1 124 ? -6.527 -7.815 24.950 1.00 95.56 124 SER A N 1
ATOM 1037 C CA . SER A 1 124 ? -5.760 -8.977 24.490 1.00 95.56 124 SER A CA 1
ATOM 1038 C C . SER A 1 124 ? -5.850 -9.224 22.981 1.00 95.56 124 SER A C 1
ATOM 1040 O O . SER A 1 124 ? -5.086 -10.037 22.455 1.00 95.56 124 SER A O 1
ATOM 1042 N N . ALA A 1 125 ? -6.720 -8.504 22.265 1.00 94.00 125 ALA A N 1
ATOM 1043 C CA . ALA A 1 125 ? -6.869 -8.645 20.823 1.00 94.00 125 ALA A CA 1
ATOM 1044 C C . ALA A 1 125 ? -5.528 -8.392 20.092 1.00 94.00 125 ALA A C 1
ATOM 1046 O O . ALA A 1 125 ? -4.924 -7.319 20.265 1.00 94.00 125 ALA A O 1
ATOM 1047 N N . PRO A 1 126 ? -5.047 -9.352 19.275 1.00 93.38 126 PRO A N 1
ATOM 1048 C CA . PRO A 1 126 ? -3.833 -9.185 18.490 1.00 93.38 126 PRO A CA 1
ATOM 1049 C C . PRO A 1 126 ? -4.077 -8.252 17.294 1.00 93.38 126 PRO A C 1
ATOM 1051 O O . PRO A 1 126 ? -5.204 -8.156 16.802 1.00 93.38 126 PRO A O 1
ATOM 1054 N N . PRO A 1 127 ? -3.024 -7.593 16.779 1.00 91.88 127 PRO A N 1
ATOM 1055 C CA . PRO A 1 127 ? -3.140 -6.822 15.551 1.00 91.88 127 PRO A CA 1
ATOM 1056 C C . PRO A 1 127 ? -3.505 -7.734 14.366 1.00 91.88 127 PRO A C 1
ATOM 1058 O O . PRO A 1 127 ? -3.079 -8.895 14.324 1.00 91.88 127 PRO A O 1
ATOM 1061 N N . PRO A 1 128 ? -4.262 -7.221 13.380 1.00 90.94 128 PRO A N 1
ATOM 1062 C CA . PRO A 1 128 ? -4.623 -7.985 12.194 1.00 90.94 128 PRO A CA 1
ATOM 1063 C C . PRO A 1 128 ? -3.384 -8.364 11.374 1.00 90.94 128 PRO A C 1
ATOM 1065 O O . PRO A 1 128 ? -2.394 -7.629 11.317 1.00 90.94 128 PRO A O 1
ATOM 1068 N N . VAL A 1 129 ? -3.450 -9.517 10.708 1.00 92.25 129 VAL A N 1
ATOM 1069 C CA . VAL A 1 129 ? -2.398 -9.961 9.788 1.00 92.25 129 VAL A CA 1
ATOM 1070 C C . VAL A 1 129 ? -2.417 -9.076 8.539 1.00 92.25 129 VAL A C 1
ATOM 1072 O O . VAL A 1 129 ? -3.475 -8.730 8.016 1.00 92.25 129 VAL A O 1
ATOM 1075 N N . PHE A 1 130 ? -1.235 -8.702 8.052 1.00 91.62 130 PHE A N 1
ATOM 1076 C CA . PHE A 1 130 ? -1.103 -7.970 6.797 1.00 91.62 130 PHE A CA 1
ATOM 1077 C C . PHE A 1 130 ? -1.192 -8.947 5.616 1.00 91.62 130 PHE A C 1
ATOM 1079 O O . PHE A 1 130 ? -0.269 -9.728 5.390 1.00 91.62 130 PHE A O 1
ATOM 1086 N N . GLU A 1 131 ? -2.292 -8.895 4.864 1.00 90.44 131 GLU A N 1
ATOM 1087 C CA . GLU A 1 131 ? -2.569 -9.797 3.729 1.00 90.44 131 GLU A CA 1
ATOM 1088 C C . GLU A 1 131 ? -1.828 -9.414 2.434 1.00 90.44 131 GLU A C 1
ATOM 1090 O O . GLU A 1 131 ? -1.945 -10.089 1.411 1.00 90.44 131 GLU A O 1
ATOM 1095 N N . GLY A 1 132 ? -1.035 -8.342 2.476 1.00 91.88 132 GLY A N 1
ATOM 1096 C CA . GLY A 1 132 ? -0.365 -7.768 1.317 1.00 91.88 132 GLY A CA 1
ATOM 1097 C C . GLY A 1 132 ? -0.984 -6.438 0.908 1.00 91.88 132 GLY A C 1
ATOM 1098 O O . GLY A 1 132 ? -1.828 -5.877 1.604 1.00 91.88 132 GLY A O 1
ATOM 1099 N N . LEU A 1 133 ? -0.523 -5.916 -0.226 1.00 94.31 133 LEU A N 1
ATOM 1100 C CA . LEU A 1 133 ? -0.989 -4.631 -0.733 1.00 94.31 133 LEU A CA 1
ATOM 1101 C C . LEU A 1 133 ? -2.475 -4.656 -1.080 1.00 94.31 133 LEU A C 1
ATOM 1103 O O . LEU A 1 133 ? -2.959 -5.555 -1.777 1.00 94.31 133 LEU A O 1
ATOM 1107 N N . SER A 1 134 ? -3.157 -3.584 -0.690 1.00 95.81 134 SER A N 1
ATOM 1108 C CA . SER A 1 134 ? -4.498 -3.272 -1.157 1.00 95.81 134 SER A CA 1
ATOM 1109 C C . SER A 1 134 ? -4.548 -3.158 -2.688 1.00 95.81 134 SER A C 1
ATOM 1111 O O . SER A 1 134 ? -3.541 -2.927 -3.369 1.00 95.81 134 SER A O 1
ATOM 1113 N N . ILE A 1 135 ? -5.747 -3.287 -3.264 1.00 96.75 135 ILE A N 1
ATOM 1114 C CA . ILE A 1 135 ? -5.942 -3.067 -4.705 1.00 96.75 135 ILE A CA 1
ATOM 1115 C C . ILE A 1 135 ? -5.501 -1.649 -5.091 1.00 96.75 135 ILE A C 1
ATOM 1117 O O . ILE A 1 135 ? -4.821 -1.475 -6.101 1.00 96.75 135 ILE A O 1
ATOM 1121 N N . GLU A 1 136 ? -5.828 -0.647 -4.272 1.00 95.31 136 GLU A N 1
ATOM 1122 C CA . GLU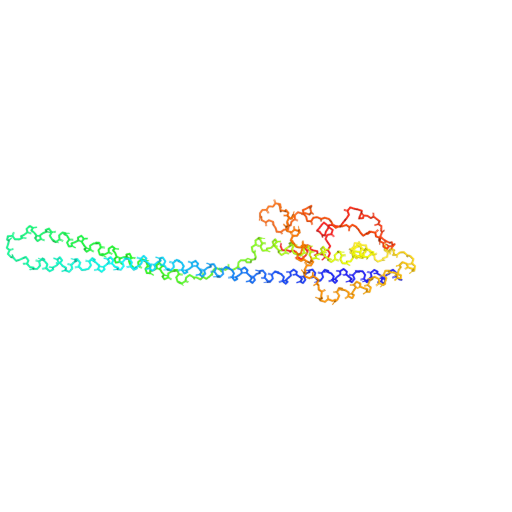 A 1 136 ? -5.408 0.739 -4.491 1.00 95.31 136 GLU A CA 1
ATOM 1123 C C . GLU A 1 136 ? -3.879 0.884 -4.447 1.00 95.31 136 GLU A C 1
ATOM 1125 O O . GLU A 1 136 ? -3.293 1.518 -5.328 1.00 95.31 136 GLU A O 1
ATOM 1130 N N . GLY A 1 137 ? -3.221 0.226 -3.489 1.00 96.31 137 GLY A N 1
ATOM 1131 C CA . GLY A 1 137 ? -1.765 0.159 -3.385 1.00 96.31 137 GLY A CA 1
ATOM 1132 C C . GLY A 1 137 ? -1.125 -0.428 -4.641 1.00 96.31 137 GLY A C 1
ATOM 1133 O O . GLY A 1 137 ? -0.248 0.201 -5.242 1.00 96.31 137 GLY A O 1
ATOM 1134 N N . ARG A 1 138 ? -1.618 -1.585 -5.109 1.00 97.69 138 ARG A N 1
ATOM 1135 C CA . ARG A 1 138 ? -1.148 -2.229 -6.351 1.00 97.69 138 ARG A CA 1
ATOM 1136 C C . ARG A 1 138 ? -1.372 -1.352 -7.583 1.00 97.69 138 ARG A C 1
ATOM 1138 O O . ARG A 1 138 ? -0.444 -1.163 -8.365 1.00 97.69 138 ARG A O 1
ATOM 1145 N N . ARG A 1 139 ? -2.551 -0.734 -7.727 1.00 97.44 139 ARG A N 1
ATOM 1146 C CA . ARG A 1 139 ? -2.844 0.241 -8.801 1.00 97.44 139 ARG A CA 1
ATOM 1147 C C . ARG A 1 139 ? -1.876 1.420 -8.776 1.00 97.44 139 ARG A C 1
ATOM 1149 O O . ARG A 1 139 ? -1.392 1.853 -9.824 1.00 97.44 139 ARG A O 1
ATOM 1156 N N . GLY A 1 140 ? -1.571 1.928 -7.582 1.00 96.56 140 GLY A N 1
ATOM 1157 C CA . GLY A 1 140 ? -0.616 3.009 -7.367 1.00 96.56 140 GLY A CA 1
ATOM 1158 C C . GLY A 1 140 ? 0.793 2.651 -7.841 1.00 96.56 140 GLY A C 1
ATOM 1159 O O . GLY A 1 140 ? 1.410 3.453 -8.548 1.00 96.56 140 GLY A O 1
ATOM 1160 N N . VAL A 1 141 ? 1.273 1.448 -7.504 1.00 97.44 141 VAL A N 1
ATOM 1161 C CA . VAL A 1 141 ? 2.564 0.916 -7.976 1.00 97.44 141 VAL A CA 1
ATOM 1162 C C . VAL A 1 141 ? 2.546 0.728 -9.493 1.00 97.44 141 VAL A C 1
ATOM 1164 O O . VAL A 1 141 ? 3.395 1.296 -10.176 1.00 97.44 141 VAL A O 1
ATOM 1167 N N . ASN A 1 142 ? 1.551 0.026 -10.040 1.00 97.75 142 ASN A N 1
ATOM 1168 C CA . ASN A 1 142 ? 1.449 -0.266 -11.473 1.00 97.75 142 ASN A CA 1
ATOM 1169 C C . ASN A 1 142 ? 1.425 1.007 -12.325 1.00 97.75 142 ASN A C 1
ATOM 1171 O O . ASN A 1 142 ? 2.177 1.133 -13.290 1.00 97.75 142 ASN A O 1
ATOM 1175 N N . THR A 1 143 ? 0.633 1.999 -11.919 1.00 97.00 143 THR A N 1
ATOM 1176 C CA . THR A 1 143 ? 0.578 3.314 -12.575 1.00 97.00 143 THR A CA 1
ATOM 1177 C C . THR A 1 143 ? 1.946 3.998 -12.582 1.00 97.00 143 THR A C 1
ATOM 1179 O O . THR A 1 143 ? 2.352 4.580 -13.590 1.00 97.00 143 THR A O 1
ATOM 1182 N N . ALA A 1 144 ? 2.681 3.918 -11.470 1.00 97.00 144 ALA A N 1
ATOM 1183 C CA . ALA A 1 144 ? 4.005 4.511 -11.380 1.00 97.00 144 ALA A CA 1
ATOM 1184 C C . ALA A 1 144 ? 5.036 3.783 -12.252 1.00 97.00 144 ALA A C 1
ATOM 1186 O O . ALA A 1 144 ? 5.841 4.433 -12.918 1.00 97.00 144 ALA A O 1
ATOM 1187 N N . VAL A 1 145 ? 4.979 2.451 -12.297 1.00 97.56 145 VAL A N 1
ATOM 1188 C CA . VAL A 1 145 ? 5.827 1.609 -13.154 1.00 97.56 145 VAL A CA 1
ATOM 1189 C C . VAL A 1 145 ? 5.586 1.926 -14.633 1.00 97.56 145 VAL A C 1
ATOM 1191 O O . VAL A 1 145 ? 6.543 2.157 -15.374 1.00 97.56 145 VAL A O 1
ATOM 1194 N N . ILE A 1 146 ? 4.323 2.044 -15.051 1.00 97.38 146 ILE A N 1
ATOM 1195 C CA . ILE A 1 146 ? 3.940 2.443 -16.415 1.00 97.38 146 ILE A CA 1
ATOM 1196 C C . ILE A 1 146 ? 4.483 3.836 -16.748 1.00 97.38 146 ILE A C 1
ATOM 1198 O O . ILE A 1 146 ? 5.099 4.032 -17.796 1.00 97.38 146 ILE A O 1
ATOM 1202 N N . ALA A 1 147 ? 4.300 4.811 -15.855 1.00 96.44 147 ALA A N 1
ATOM 1203 C CA . ALA A 1 147 ? 4.809 6.165 -16.057 1.00 96.44 147 ALA A CA 1
ATOM 1204 C C . ALA A 1 14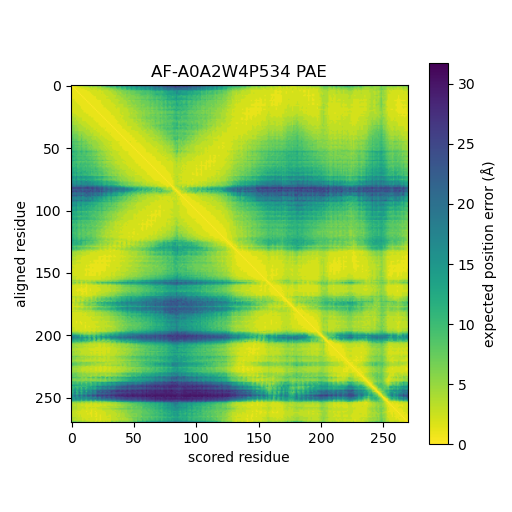7 ? 6.344 6.205 -16.154 1.00 96.44 147 ALA A C 1
ATOM 1206 O O . ALA A 1 147 ? 6.897 6.963 -16.956 1.00 96.44 147 ALA A O 1
ATOM 1207 N N . TYR A 1 148 ? 7.042 5.367 -15.384 1.00 96.06 148 TYR A N 1
ATOM 1208 C CA . TYR A 1 148 ? 8.494 5.239 -15.462 1.00 96.06 148 TYR A CA 1
ATOM 1209 C C . TYR A 1 148 ? 8.940 4.606 -16.786 1.00 96.06 148 TYR A C 1
ATOM 1211 O O . TYR A 1 148 ? 9.849 5.123 -17.438 1.00 96.06 148 TYR A O 1
ATOM 1219 N N . ALA A 1 149 ? 8.244 3.571 -17.265 1.00 95.88 149 ALA A N 1
ATOM 1220 C CA . ALA A 1 149 ? 8.468 3.014 -18.598 1.00 95.88 149 ALA A CA 1
ATOM 1221 C C . ALA A 1 149 ? 8.267 4.074 -19.700 1.00 95.88 149 ALA A C 1
ATOM 1223 O O . ALA A 1 149 ? 9.105 4.198 -20.600 1.00 95.88 149 ALA A O 1
ATOM 1224 N N . GLN A 1 150 ? 7.216 4.900 -19.598 1.00 94.75 150 GLN A N 1
ATOM 1225 C CA . GLN A 1 150 ? 6.980 6.025 -20.511 1.00 94.75 150 GLN A CA 1
ATOM 1226 C C . GLN A 1 150 ? 8.107 7.070 -20.463 1.00 94.75 150 GLN A C 1
ATOM 1228 O O . GLN A 1 150 ? 8.513 7.586 -21.507 1.00 94.75 150 GLN A O 1
ATOM 1233 N N . GLN A 1 151 ? 8.633 7.379 -19.274 1.00 93.56 151 GLN A N 1
ATOM 1234 C CA . GLN A 1 151 ? 9.771 8.288 -19.104 1.00 93.56 151 GLN A CA 1
ATOM 1235 C C . GLN A 1 151 ? 11.027 7.737 -19.793 1.00 93.56 151 GLN A C 1
ATOM 1237 O O . GLN A 1 151 ? 11.688 8.474 -20.522 1.00 93.56 151 GLN A O 1
ATOM 1242 N N . LEU A 1 152 ? 11.331 6.443 -19.635 1.00 93.06 152 LEU A N 1
ATOM 1243 C CA . LEU A 1 152 ? 12.470 5.802 -20.303 1.00 93.06 152 LEU A CA 1
ATOM 1244 C C . LEU A 1 152 ? 12.337 5.846 -21.832 1.00 93.06 152 LEU A C 1
ATOM 1246 O O . LEU A 1 152 ? 13.304 6.179 -22.519 1.00 93.06 152 LEU A O 1
ATOM 1250 N N . VAL A 1 153 ? 11.138 5.594 -22.374 1.00 92.69 153 VAL A N 1
ATOM 1251 C CA . VAL A 1 153 ? 10.873 5.758 -23.817 1.00 92.69 153 VAL A CA 1
ATOM 1252 C C . VAL A 1 153 ? 11.116 7.202 -24.258 1.00 92.69 153 VAL A C 1
ATOM 1254 O O . VAL A 1 153 ? 11.785 7.429 -25.266 1.00 92.69 153 VAL A O 1
ATOM 1257 N N . ALA A 1 154 ? 10.621 8.186 -23.502 1.00 90.81 154 ALA A N 1
ATOM 1258 C CA . ALA A 1 154 ? 10.790 9.598 -23.834 1.00 90.81 154 ALA A CA 1
ATOM 1259 C C . ALA A 1 154 ? 12.268 10.033 -23.815 1.00 90.81 154 ALA A C 1
ATOM 1261 O O . ALA A 1 154 ? 12.709 10.726 -24.734 1.00 90.81 154 ALA A O 1
ATOM 1262 N N . MET A 1 155 ? 13.049 9.580 -22.828 1.00 89.56 155 MET A N 1
ATOM 1263 C CA . MET A 1 155 ? 14.493 9.843 -22.750 1.00 89.56 155 MET A CA 1
ATOM 1264 C C . MET A 1 155 ? 15.263 9.241 -23.934 1.00 89.56 155 MET A C 1
ATOM 1266 O O . MET A 1 155 ? 16.243 9.821 -24.397 1.00 89.56 155 MET A O 1
ATOM 1270 N N . LEU A 1 156 ? 14.797 8.107 -24.462 1.00 90.19 156 LEU A N 1
ATOM 1271 C CA . LEU A 1 156 ? 15.397 7.394 -25.594 1.00 90.19 156 LEU A CA 1
ATOM 1272 C C . LEU A 1 156 ? 14.716 7.705 -26.941 1.00 90.19 156 LEU A C 1
ATOM 1274 O O . LEU A 1 156 ? 14.885 6.968 -27.917 1.00 90.19 156 LEU A O 1
ATOM 1278 N N . SER A 1 157 ? 13.955 8.800 -27.014 1.00 86.50 157 SER A N 1
ATOM 1279 C CA . SER A 1 157 ? 13.250 9.219 -28.233 1.00 86.50 157 SER A CA 1
ATOM 1280 C C . SER A 1 157 ? 14.196 9.726 -29.329 1.00 86.50 157 SER A C 1
ATOM 1282 O O . SER A 1 157 ? 13.914 9.551 -30.518 1.00 86.50 157 SER A O 1
ATOM 1284 N N . LYS A 1 158 ? 15.345 10.312 -28.956 1.00 84.31 158 LYS A N 1
ATOM 1285 C CA . LYS A 1 158 ? 16.353 10.825 -29.899 1.00 84.31 158 LYS A CA 1
ATOM 1286 C C . LYS A 1 158 ? 16.847 9.690 -30.799 1.00 84.31 158 LYS A C 1
ATOM 1288 O O . LYS A 1 158 ? 17.371 8.689 -30.323 1.00 84.31 158 LYS A O 1
ATOM 1293 N N . GLY A 1 159 ? 16.660 9.845 -32.110 1.00 79.19 159 GLY A N 1
ATOM 1294 C CA . GLY A 1 159 ? 17.029 8.836 -33.106 1.00 79.19 159 GLY A CA 1
ATOM 1295 C C . GLY A 1 159 ? 16.204 7.542 -33.067 1.00 79.19 159 GLY A C 1
ATOM 1296 O O . GLY A 1 159 ? 16.552 6.598 -33.768 1.00 79.19 159 GLY A O 1
ATOM 1297 N N . GLY A 1 160 ? 15.123 7.481 -32.280 1.00 86.62 160 GLY A N 1
ATOM 1298 C CA . GLY A 1 160 ? 14.262 6.299 -32.187 1.00 86.62 160 GLY A CA 1
ATOM 1299 C C . GLY A 1 160 ? 14.898 5.107 -31.466 1.00 86.62 160 GLY A C 1
ATOM 1300 O O . GLY A 1 160 ? 14.524 3.969 -31.741 1.00 86.62 160 GLY A O 1
ATOM 1301 N N . LEU A 1 161 ? 15.846 5.341 -30.548 1.00 90.94 161 LEU A N 1
ATOM 1302 C CA . LEU A 1 161 ? 16.577 4.271 -29.858 1.00 90.94 161 LEU A CA 1
ATOM 1303 C C . LEU A 1 161 ? 15.664 3.314 -29.087 1.00 90.94 161 LEU A C 1
ATOM 1305 O O . LEU A 1 161 ? 15.919 2.115 -29.104 1.00 90.94 161 LEU A O 1
ATOM 1309 N N . ALA A 1 162 ? 14.602 3.810 -28.444 1.00 90.94 162 ALA A N 1
ATOM 1310 C CA . ALA A 1 162 ? 13.638 2.946 -27.757 1.00 90.94 162 ALA A CA 1
ATOM 1311 C C . ALA A 1 162 ? 12.972 1.938 -28.708 1.00 90.94 162 ALA A C 1
ATOM 1313 O O . ALA A 1 162 ? 12.830 0.764 -28.372 1.00 90.94 162 ALA A O 1
ATOM 1314 N N . LEU A 1 163 ? 12.603 2.382 -29.911 1.00 89.75 163 LE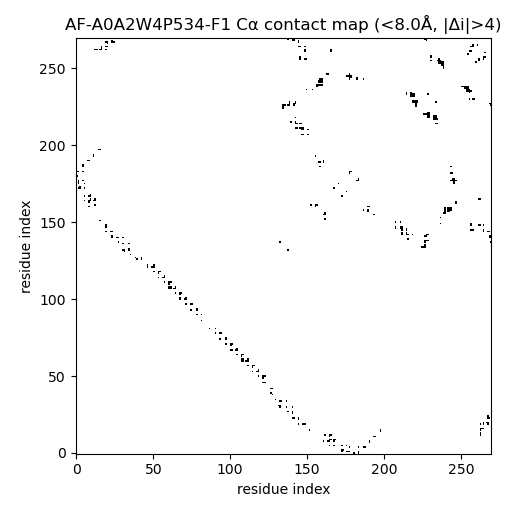U A N 1
ATOM 1315 C CA . LEU A 1 163 ? 11.975 1.525 -30.911 1.00 89.75 163 LEU A CA 1
ATOM 1316 C C . LEU A 1 163 ? 12.984 0.531 -31.506 1.00 89.75 163 LEU A C 1
ATOM 1318 O O . LEU A 1 163 ? 12.709 -0.664 -31.546 1.00 89.75 163 LEU A O 1
ATOM 1322 N N . LEU A 1 164 ? 14.196 0.988 -31.833 1.00 90.12 164 LEU A N 1
ATOM 1323 C CA . LEU A 1 164 ? 15.283 0.100 -32.263 1.00 90.12 164 LEU A CA 1
ATOM 1324 C C . LEU A 1 164 ? 15.641 -0.948 -31.203 1.00 90.12 164 LEU A C 1
ATOM 1326 O O . LEU A 1 164 ? 15.925 -2.095 -31.537 1.00 90.12 164 LEU A O 1
ATOM 1330 N N . ALA A 1 165 ? 15.635 -0.571 -29.922 1.00 92.25 165 ALA A N 1
ATOM 1331 C CA . ALA A 1 165 ? 15.879 -1.495 -28.822 1.00 92.25 165 ALA A CA 1
ATOM 1332 C C . ALA A 1 165 ? 14.766 -2.546 -28.737 1.00 92.25 165 ALA A C 1
ATOM 1334 O O . ALA A 1 165 ? 15.077 -3.733 -28.631 1.00 92.25 165 ALA A O 1
ATOM 1335 N N . LYS A 1 166 ? 13.493 -2.140 -28.876 1.00 91.56 166 LYS A N 1
ATOM 1336 C CA . LYS A 1 166 ? 12.360 -3.074 -28.936 1.00 91.56 166 LYS A CA 1
ATOM 1337 C C . LYS A 1 166 ? 12.492 -4.051 -30.101 1.00 91.56 166 LYS A C 1
ATOM 1339 O O . LYS A 1 166 ? 12.300 -5.246 -29.900 1.00 91.56 166 LYS A O 1
ATOM 1344 N N . GLU A 1 167 ? 12.885 -3.598 -31.289 1.00 89.56 167 GLU A N 1
ATOM 1345 C CA . GLU A 1 167 ? 13.073 -4.482 -32.449 1.00 89.56 167 GLU A CA 1
ATOM 1346 C C . GLU A 1 167 ? 14.096 -5.598 -32.191 1.00 89.56 167 GLU A C 1
ATOM 1348 O O . GLU A 1 167 ? 13.922 -6.708 -32.685 1.00 89.56 167 GLU A O 1
ATOM 1353 N N . THR A 1 168 ? 15.123 -5.364 -31.363 1.00 91.38 168 THR A N 1
ATOM 1354 C CA . THR A 1 168 ? 16.086 -6.425 -30.998 1.00 91.38 168 THR A CA 1
ATOM 1355 C C . THR A 1 168 ? 15.495 -7.540 -30.134 1.00 91.38 168 THR A C 1
ATOM 1357 O O . THR A 1 168 ? 16.144 -8.564 -29.930 1.00 91.38 168 THR A O 1
ATOM 1360 N N . THR A 1 169 ? 14.287 -7.352 -29.596 1.00 90.75 169 THR A N 1
ATOM 1361 C CA . THR A 1 169 ? 13.564 -8.390 -28.843 1.00 90.75 169 THR A CA 1
ATOM 1362 C C . THR A 1 169 ? 12.724 -9.285 -29.749 1.00 90.75 169 THR A C 1
ATOM 1364 O O . THR A 1 169 ? 12.413 -10.411 -29.373 1.00 90.75 169 THR A O 1
ATOM 1367 N N . THR A 1 170 ? 12.392 -8.817 -30.957 1.00 88.50 170 THR A N 1
ATOM 1368 C CA . THR A 1 170 ? 11.515 -9.523 -31.901 1.00 88.50 170 THR A CA 1
ATOM 1369 C C . THR A 1 170 ? 12.253 -10.036 -33.138 1.00 88.50 170 THR A C 1
ATOM 1371 O O . THR A 1 170 ? 11.891 -11.083 -33.672 1.00 88.50 170 THR A O 1
ATOM 1374 N N . ARG A 1 171 ? 13.300 -9.336 -33.595 1.00 86.81 171 ARG A N 1
ATOM 1375 C CA . ARG A 1 171 ? 14.092 -9.673 -34.791 1.00 86.81 171 ARG A CA 1
ATOM 1376 C C . ARG A 1 171 ? 15.461 -10.237 -34.414 1.00 86.81 171 ARG A C 1
ATOM 1378 O O . ARG A 1 171 ? 16.056 -9.829 -33.421 1.00 86.81 171 ARG A O 1
ATOM 1385 N N . ARG A 1 172 ? 15.999 -11.150 -35.233 1.00 86.94 172 ARG A N 1
ATOM 1386 C CA . ARG A 1 172 ? 17.351 -11.703 -35.036 1.00 86.94 172 ARG A CA 1
ATOM 1387 C C . ARG A 1 172 ? 18.408 -10.760 -35.606 1.00 86.94 172 ARG A C 1
ATOM 1389 O O . ARG A 1 172 ? 18.148 -10.006 -36.537 1.00 86.94 172 ARG A O 1
ATOM 1396 N N . VAL A 1 173 ? 19.642 -10.867 -35.110 1.00 86.38 173 VAL A N 1
ATOM 1397 C CA . VAL A 1 173 ? 20.774 -10.003 -35.507 1.00 86.38 173 VAL A CA 1
ATOM 1398 C C . VAL A 1 173 ? 21.035 -9.943 -37.020 1.00 86.38 173 VAL A C 1
ATOM 1400 O O . VAL A 1 173 ? 21.481 -8.913 -37.518 1.00 86.38 173 VAL A O 1
ATOM 1403 N N . PHE A 1 174 ? 20.758 -11.024 -37.754 1.00 83.12 174 PHE A N 1
ATOM 1404 C CA . PHE A 1 174 ? 20.985 -11.103 -39.201 1.00 83.12 174 PHE A CA 1
ATOM 1405 C C . PHE A 1 174 ? 19.855 -10.481 -40.035 1.00 83.12 174 PHE A C 1
ATOM 1407 O O . PHE A 1 174 ? 20.070 -10.178 -41.207 1.00 83.12 174 PHE A O 1
ATOM 1414 N N . ASP A 1 175 ? 18.694 -10.234 -39.423 1.00 84.69 175 ASP A N 1
ATOM 1415 C CA . ASP A 1 175 ? 17.494 -9.729 -40.098 1.00 84.69 175 ASP A CA 1
ATOM 1416 C C . ASP A 1 175 ? 17.392 -8.196 -40.036 1.00 84.69 175 ASP A C 1
ATOM 1418 O O . ASP A 1 175 ? 16.495 -7.601 -40.632 1.00 84.69 175 ASP A O 1
ATOM 1422 N N . VAL A 1 176 ? 18.305 -7.532 -39.316 1.00 83.81 176 VAL A N 1
ATOM 1423 C CA . VAL A 1 176 ? 18.252 -6.084 -39.075 1.00 83.81 176 VAL A CA 1
ATOM 1424 C C . VAL A 1 176 ? 19.364 -5.352 -39.823 1.00 83.81 176 VAL A C 1
ATOM 1426 O O . VAL A 1 176 ? 20.540 -5.720 -39.765 1.00 83.81 176 VAL A O 1
ATOM 1429 N N . ARG A 1 177 ? 18.998 -4.261 -40.503 1.00 84.19 177 ARG A N 1
ATOM 1430 C CA . ARG A 1 177 ? 19.933 -3.364 -41.195 1.00 84.19 177 ARG A CA 1
ATOM 1431 C C . ARG A 1 177 ? 19.779 -1.943 -40.669 1.00 84.19 177 ARG A C 1
ATOM 1433 O O . ARG A 1 177 ? 18.706 -1.369 -40.749 1.00 84.19 177 ARG A O 1
ATOM 1440 N N . TYR A 1 178 ? 20.877 -1.362 -40.193 1.00 84.56 178 TYR A N 1
ATOM 1441 C CA . TYR A 1 178 ? 20.904 -0.035 -39.551 1.00 84.56 178 TYR A CA 1
ATOM 1442 C C . TYR A 1 178 ? 21.462 1.079 -40.463 1.00 84.56 178 TYR A C 1
ATOM 1444 O O . TYR A 1 178 ? 22.120 2.005 -39.994 1.00 84.56 178 TYR A O 1
ATOM 1452 N N . GLY A 1 179 ? 21.267 0.954 -41.780 1.00 86.25 179 GLY A N 1
ATOM 1453 C CA . GLY A 1 179 ? 21.763 1.912 -42.779 1.00 86.25 179 GLY A CA 1
ATOM 1454 C C . GLY A 1 179 ? 23.203 1.667 -43.247 1.00 86.25 179 GLY A C 1
ATOM 1455 O O . GLY A 1 179 ? 23.721 0.559 -43.145 1.00 86.25 179 GLY A O 1
ATOM 1456 N N . GLY A 1 180 ? 23.842 2.686 -43.816 1.00 86.81 180 GLY A N 1
ATOM 1457 C CA . GLY A 1 180 ? 25.241 2.663 -44.230 1.00 86.81 180 GLY A CA 1
ATOM 1458 C C . GLY A 1 180 ? 26.203 2.988 -43.084 1.00 86.81 180 GLY A C 1
ATOM 1459 O O . GLY A 1 180 ? 25.858 2.970 -41.898 1.00 86.81 180 GLY A O 1
ATOM 1460 N N . ARG A 1 181 ? 27.464 3.265 -43.437 1.00 88.38 181 ARG A N 1
ATOM 1461 C CA . ARG A 1 181 ? 28.537 3.540 -42.466 1.00 88.38 181 ARG A CA 1
ATOM 1462 C C . ARG A 1 181 ? 28.263 4.802 -41.644 1.00 88.38 181 ARG A C 1
ATOM 1464 O O . ARG A 1 181 ? 28.510 4.793 -40.438 1.00 88.38 181 ARG A O 1
ATOM 1471 N N . ASP A 1 182 ? 27.737 5.846 -42.272 1.00 87.62 182 ASP A N 1
ATOM 1472 C CA . ASP A 1 182 ? 27.501 7.139 -41.627 1.00 87.62 182 ASP A CA 1
ATOM 1473 C C . ASP A 1 182 ? 26.304 7.079 -40.670 1.00 87.62 182 ASP A C 1
ATOM 1475 O O . ASP A 1 182 ? 26.351 7.625 -39.566 1.00 87.62 182 ASP A O 1
ATOM 1479 N N . GLU A 1 183 ? 25.245 6.350 -41.032 1.00 86.81 183 GLU A N 1
ATOM 1480 C CA . GLU A 1 183 ? 24.111 6.076 -40.144 1.00 86.81 183 GLU A CA 1
ATOM 1481 C C . GLU A 1 183 ? 24.526 5.240 -38.940 1.00 86.81 183 GLU A C 1
ATOM 1483 O O . GLU A 1 183 ? 24.195 5.584 -37.803 1.00 86.81 183 GLU A O 1
ATOM 1488 N N . CYS A 1 184 ? 25.328 4.199 -39.170 1.00 89.81 184 CYS A N 1
ATOM 1489 C CA . CYS A 1 184 ? 25.890 3.399 -38.093 1.00 89.81 184 CYS A CA 1
ATOM 1490 C C . CYS A 1 184 ? 26.785 4.237 -37.163 1.00 89.81 184 CYS A C 1
ATOM 1492 O O . CYS A 1 184 ? 26.727 4.073 -35.944 1.00 89.81 184 CYS A O 1
ATOM 1494 N N . GLY A 1 185 ? 27.583 5.157 -37.714 1.00 90.50 185 GLY A N 1
ATOM 1495 C CA . GLY A 1 185 ? 28.391 6.099 -36.938 1.00 90.50 185 GLY A CA 1
ATOM 1496 C C . GLY A 1 185 ? 27.536 6.992 -36.036 1.00 90.50 185 GLY A C 1
ATOM 1497 O O . GLY A 1 185 ? 27.806 7.094 -34.838 1.00 90.50 185 GLY A O 1
ATOM 1498 N N . ARG A 1 186 ? 26.455 7.569 -36.578 1.00 89.69 186 ARG A N 1
ATOM 1499 C CA . ARG A 1 186 ? 25.492 8.378 -35.809 1.00 89.69 186 ARG A CA 1
ATOM 1500 C C . ARG A 1 186 ? 24.811 7.572 -34.703 1.00 89.69 186 ARG A C 1
ATOM 1502 O O . ARG A 1 186 ? 24.747 8.039 -33.568 1.00 89.69 186 ARG A O 1
ATOM 1509 N N . LEU A 1 187 ? 24.361 6.350 -34.998 1.00 90.25 187 LEU A N 1
ATOM 1510 C CA . LEU A 1 187 ? 23.752 5.460 -34.002 1.00 90.25 187 LEU A CA 1
ATOM 1511 C C . LEU A 1 187 ? 24.709 5.124 -32.862 1.00 90.25 187 LEU A C 1
ATOM 1513 O O . LEU A 1 187 ? 24.301 5.129 -31.706 1.00 90.25 187 LEU A O 1
ATOM 1517 N N . MET A 1 188 ? 25.985 4.878 -33.159 1.00 91.62 188 MET A N 1
ATOM 1518 C CA . MET A 1 188 ? 26.987 4.588 -32.131 1.00 91.62 188 MET A CA 1
ATOM 1519 C C . MET A 1 188 ? 27.214 5.766 -31.173 1.00 91.62 188 MET A C 1
ATOM 1521 O O . MET A 1 188 ? 27.425 5.539 -29.980 1.00 91.62 188 MET A O 1
ATOM 1525 N N . VAL A 1 189 ? 27.153 7.010 -31.663 1.00 92.94 189 VAL A N 1
ATOM 1526 C CA . VAL A 1 189 ? 27.229 8.210 -30.809 1.00 92.94 189 VAL A CA 1
ATOM 1527 C C . VAL A 1 189 ? 25.998 8.301 -29.908 1.00 92.94 189 VAL A C 1
ATOM 1529 O O . VAL A 1 189 ? 26.145 8.399 -28.691 1.00 92.94 189 VAL A O 1
ATOM 1532 N N . LEU A 1 190 ? 24.798 8.168 -30.482 1.00 92.38 190 LEU A N 1
ATOM 1533 C CA . LEU A 1 190 ? 23.540 8.203 -29.729 1.00 92.38 190 LEU A CA 1
ATOM 1534 C C . LEU A 1 190 ? 23.460 7.094 -28.672 1.00 92.38 190 LEU A C 1
ATOM 1536 O O . LEU A 1 190 ? 23.044 7.341 -27.545 1.00 92.38 190 LEU A O 1
ATOM 1540 N N . LEU A 1 191 ? 23.896 5.879 -29.008 1.00 93.56 191 LEU A N 1
ATOM 1541 C CA . LEU A 1 191 ? 23.941 4.752 -28.078 1.00 93.56 191 LEU A CA 1
ATOM 1542 C C . LEU A 1 191 ? 24.893 5.010 -26.915 1.00 93.56 191 LEU A C 1
ATOM 1544 O O . LEU A 1 191 ? 24.575 4.657 -25.783 1.00 93.56 191 LEU A O 1
ATOM 1548 N N . ARG A 1 192 ? 26.050 5.628 -27.166 1.00 93.56 192 ARG A N 1
ATOM 1549 C CA . ARG A 1 192 ? 26.994 5.980 -26.101 1.00 93.56 192 ARG A CA 1
ATOM 1550 C C . ARG A 1 192 ? 26.387 7.001 -25.138 1.00 93.56 192 ARG A C 1
ATOM 1552 O O . ARG A 1 192 ? 26.490 6.807 -23.930 1.00 93.56 192 ARG A O 1
ATOM 1559 N N . GLU A 1 193 ? 25.742 8.041 -25.669 1.00 92.50 193 GLU A N 1
ATOM 1560 C CA . GLU A 1 193 ? 25.007 9.038 -24.875 1.00 92.50 193 GLU A CA 1
ATOM 1561 C C . GLU A 1 193 ? 23.896 8.373 -24.046 1.00 92.50 193 GLU A C 1
ATOM 1563 O O . GLU A 1 193 ? 23.805 8.592 -22.839 1.00 92.50 193 GLU A O 1
ATOM 1568 N N . ALA A 1 194 ? 23.098 7.504 -24.673 1.00 92.38 194 ALA A N 1
ATOM 1569 C CA . ALA A 1 194 ? 22.007 6.787 -24.022 1.00 92.38 194 ALA A CA 1
ATOM 1570 C C . ALA A 1 194 ? 22.495 5.851 -22.910 1.00 92.38 194 ALA A C 1
ATOM 1572 O O . ALA A 1 194 ? 21.939 5.866 -21.815 1.00 92.38 194 ALA A O 1
ATOM 1573 N N . HIS A 1 195 ? 23.551 5.066 -23.150 1.00 92.50 195 HIS A N 1
ATOM 1574 C CA . HIS A 1 195 ? 24.137 4.201 -22.121 1.00 92.50 195 HIS A CA 1
ATOM 1575 C C . HIS A 1 195 ? 24.650 5.015 -20.936 1.00 92.50 195 HIS A C 1
ATOM 1577 O O . HIS A 1 195 ? 24.346 4.660 -19.802 1.00 92.50 195 HIS A O 1
ATOM 1583 N N . ALA A 1 196 ? 25.350 6.128 -21.186 1.00 90.81 196 ALA A N 1
ATOM 1584 C CA . ALA A 1 196 ? 25.830 7.012 -20.125 1.00 90.81 196 ALA A CA 1
ATOM 1585 C C . ALA A 1 196 ? 24.671 7.587 -19.288 1.00 90.81 196 ALA A C 1
ATOM 1587 O O . ALA A 1 196 ? 24.726 7.563 -18.057 1.00 90.81 196 ALA A O 1
AT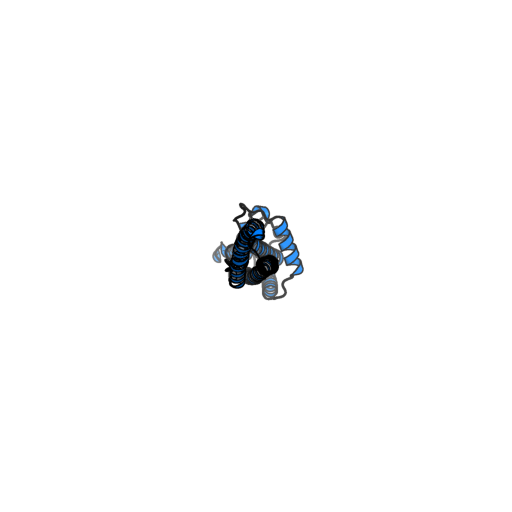OM 1588 N N . ALA A 1 197 ? 23.596 8.032 -19.947 1.00 88.31 197 ALA A N 1
ATOM 1589 C CA . ALA A 1 197 ? 22.391 8.514 -19.278 1.00 88.31 197 ALA A CA 1
ATOM 1590 C C . ALA A 1 197 ? 21.708 7.411 -18.452 1.00 88.31 197 ALA A C 1
ATOM 1592 O O . ALA A 1 197 ? 21.306 7.651 -17.319 1.00 88.31 197 ALA A O 1
ATOM 1593 N N . MET A 1 198 ? 21.623 6.183 -18.976 1.00 88.62 198 MET A N 1
ATOM 1594 C CA . MET A 1 198 ? 20.999 5.062 -18.266 1.00 88.62 198 MET A CA 1
ATOM 1595 C C . MET A 1 198 ? 21.848 4.524 -17.112 1.00 88.62 198 MET A C 1
ATOM 1597 O O . MET A 1 198 ? 21.288 3.952 -16.185 1.00 88.62 198 MET A O 1
ATOM 1601 N N . THR A 1 199 ? 23.169 4.709 -17.125 1.00 81.56 199 THR A N 1
ATOM 1602 C CA . THR A 1 199 ? 24.034 4.371 -15.980 1.00 81.56 199 THR A CA 1
ATOM 1603 C C . THR A 1 199 ? 24.049 5.433 -14.886 1.00 81.56 199 THR A C 1
ATOM 1605 O O . THR A 1 199 ? 24.519 5.155 -13.789 1.00 81.56 199 THR A O 1
ATOM 1608 N N . SER A 1 200 ? 23.560 6.642 -15.166 1.00 79.75 200 SER A N 1
ATOM 1609 C CA . SER A 1 200 ? 23.390 7.667 -14.141 1.00 79.75 200 SER A CA 1
ATOM 1610 C C . SER A 1 200 ? 22.201 7.314 -13.242 1.00 79.75 200 SER A C 1
ATOM 1612 O O . SER A 1 200 ? 21.123 6.972 -13.736 1.00 79.75 200 SER A O 1
ATOM 1614 N N . ASP A 1 201 ? 22.392 7.446 -11.928 1.00 65.50 201 ASP A N 1
ATOM 1615 C CA . ASP A 1 201 ? 21.331 7.309 -10.918 1.00 65.50 201 ASP A CA 1
ATOM 1616 C C . ASP A 1 201 ? 20.532 8.611 -10.719 1.00 65.50 201 ASP A C 1
ATOM 1618 O O . ASP A 1 201 ? 19.597 8.668 -9.922 1.00 65.50 201 ASP A O 1
ATOM 1622 N N . LYS A 1 202 ? 20.884 9.685 -11.440 1.00 64.19 202 LYS A N 1
ATOM 1623 C CA . LYS A 1 202 ? 20.116 10.937 -11.440 1.00 64.19 202 LYS A CA 1
ATOM 1624 C C . LYS A 1 202 ? 18.913 10.818 -12.372 1.00 64.19 202 LYS A C 1
ATOM 1626 O O . LYS A 1 202 ? 18.936 11.348 -13.481 1.00 64.19 202 LYS A O 1
ATOM 1631 N N . ASP A 1 203 ? 17.879 10.125 -11.919 1.00 66.50 203 ASP A N 1
ATOM 1632 C CA . ASP A 1 203 ? 16.573 10.170 -12.572 1.00 66.50 203 ASP A CA 1
ATOM 1633 C C . ASP A 1 203 ? 15.860 11.486 -12.189 1.00 66.50 203 ASP A C 1
ATOM 1635 O O . ASP A 1 203 ? 15.866 11.898 -11.026 1.00 66.50 203 ASP A O 1
ATOM 1639 N N . ASP A 1 204 ? 15.252 12.174 -13.162 1.00 74.00 204 ASP A N 1
ATOM 1640 C CA . ASP A 1 204 ? 14.466 13.388 -12.904 1.00 74.00 204 ASP A CA 1
ATOM 1641 C C . ASP A 1 204 ? 13.139 13.027 -12.215 1.00 74.00 204 ASP A C 1
ATOM 1643 O O . ASP A 1 204 ? 12.141 12.660 -12.846 1.00 74.00 204 ASP A O 1
ATOM 1647 N N . LEU A 1 205 ? 13.150 13.103 -10.883 1.00 74.75 205 LEU A N 1
ATOM 1648 C CA . LEU A 1 205 ? 12.013 12.748 -10.036 1.00 74.75 205 LEU A CA 1
ATOM 1649 C C . LEU A 1 205 ? 10.812 13.690 -10.218 1.00 74.75 205 LEU A C 1
ATOM 1651 O O . LEU A 1 205 ? 9.671 13.263 -10.020 1.00 74.75 205 LEU A O 1
ATOM 1655 N N . ALA A 1 206 ? 11.037 14.955 -10.589 1.00 77.31 206 ALA A N 1
ATOM 1656 C CA . ALA A 1 206 ? 9.960 15.928 -10.764 1.00 77.31 206 ALA A CA 1
ATOM 1657 C C . ALA A 1 206 ? 9.167 15.640 -12.045 1.00 77.31 206 ALA A C 1
ATOM 1659 O O . ALA A 1 206 ? 7.931 15.637 -12.036 1.00 77.31 206 ALA A O 1
ATOM 1660 N N . ASP A 1 207 ? 9.872 15.322 -13.129 1.00 86.50 207 ASP A N 1
ATOM 1661 C CA . ASP A 1 207 ? 9.263 14.894 -14.387 1.00 86.50 207 ASP A CA 1
ATOM 1662 C C . ASP A 1 207 ? 8.535 13.562 -14.247 1.00 86.50 207 ASP A C 1
ATOM 1664 O O . ASP A 1 207 ? 7.409 13.416 -14.738 1.00 86.50 207 ASP A O 1
ATOM 1668 N N . LEU A 1 208 ? 9.132 12.613 -13.522 1.00 91.19 208 LEU A N 1
ATOM 1669 C CA . LEU A 1 208 ? 8.496 11.333 -13.242 1.00 91.19 208 LEU A CA 1
ATOM 1670 C C . LEU A 1 208 ? 7.176 11.525 -12.490 1.00 91.19 208 LEU A C 1
ATOM 1672 O O . LEU A 1 208 ? 6.156 10.995 -12.924 1.00 91.19 208 LEU A O 1
ATOM 1676 N N . LYS A 1 209 ? 7.153 12.335 -11.424 1.00 92.31 209 LYS A N 1
ATOM 1677 C CA . LYS A 1 209 ? 5.926 12.594 -10.655 1.00 92.31 209 LYS A CA 1
ATOM 167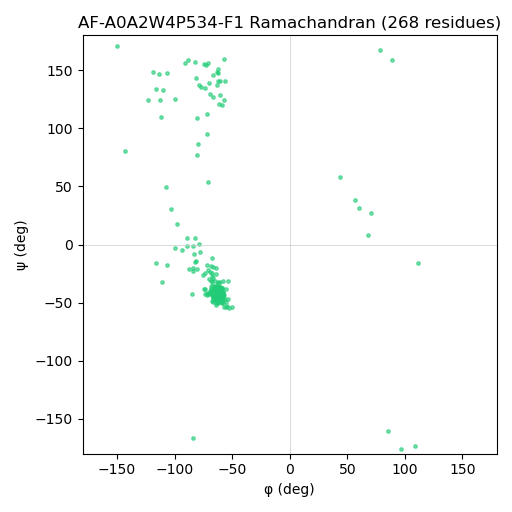8 C C . LYS A 1 209 ? 4.796 13.140 -11.532 1.00 92.31 209 LYS A C 1
ATOM 1680 O O . LYS A 1 209 ? 3.692 12.606 -11.497 1.00 92.31 209 LYS A O 1
ATOM 1685 N N . ARG A 1 210 ? 5.082 14.132 -12.386 1.00 92.56 210 ARG A N 1
ATOM 1686 C CA . ARG A 1 210 ? 4.083 14.690 -13.318 1.00 92.56 210 ARG A CA 1
ATOM 1687 C C . ARG A 1 210 ? 3.510 13.633 -14.264 1.00 92.56 210 ARG A C 1
ATOM 1689 O O . ARG A 1 210 ? 2.322 13.670 -14.580 1.00 92.56 210 ARG A O 1
ATOM 1696 N N . ARG A 1 211 ? 4.333 12.685 -14.720 1.00 93.12 211 ARG A N 1
ATOM 1697 C CA . ARG A 1 211 ? 3.865 11.569 -15.556 1.00 93.12 211 ARG A CA 1
ATOM 1698 C C . ARG A 1 211 ? 3.016 10.582 -14.775 1.00 93.12 211 ARG A C 1
ATOM 1700 O O . ARG A 1 211 ? 1.983 10.176 -15.293 1.00 93.12 211 ARG A O 1
ATOM 1707 N N . ILE A 1 212 ? 3.411 10.238 -13.549 1.00 95.31 212 ILE A N 1
ATOM 1708 C CA . ILE A 1 212 ? 2.618 9.370 -12.667 1.00 95.31 212 ILE A CA 1
ATOM 1709 C C . ILE A 1 212 ? 1.222 9.962 -12.487 1.00 95.31 212 ILE A C 1
ATOM 1711 O O . ILE A 1 212 ? 0.237 9.261 -12.700 1.00 95.31 212 ILE A O 1
ATOM 1715 N N . ASP A 1 213 ? 1.135 11.253 -12.165 1.00 94.88 213 ASP A N 1
ATOM 1716 C CA . ASP A 1 213 ? -0.142 11.938 -11.959 1.00 94.88 213 ASP A CA 1
ATOM 1717 C C . ASP A 1 213 ? -0.994 11.949 -13.239 1.00 94.88 213 ASP A C 1
ATOM 1719 O O . ASP A 1 213 ? -2.201 11.718 -13.184 1.00 94.88 213 ASP A O 1
ATOM 1723 N N . ARG A 1 214 ? -0.372 12.128 -14.412 1.00 94.19 214 ARG A N 1
ATOM 1724 C CA . ARG A 1 214 ? -1.068 12.068 -15.705 1.00 94.19 214 ARG A CA 1
ATOM 1725 C C . ARG A 1 214 ? -1.623 10.676 -16.017 1.00 94.19 214 ARG A C 1
ATOM 1727 O O . ARG A 1 214 ? -2.777 10.575 -16.430 1.00 94.19 214 ARG A O 1
ATOM 1734 N N . VAL A 1 215 ? -0.821 9.621 -15.844 1.00 95.12 215 VAL A N 1
ATOM 1735 C CA . VAL A 1 215 ? -1.289 8.240 -16.057 1.00 95.12 215 VAL A CA 1
ATOM 1736 C C . VAL A 1 215 ? -2.394 7.928 -15.051 1.00 95.12 215 VAL A C 1
ATOM 1738 O O . VAL A 1 215 ? -3.444 7.437 -15.441 1.00 95.12 215 VAL A O 1
ATOM 1741 N N . ARG A 1 216 ? -2.230 8.312 -13.780 1.00 95.00 216 ARG A N 1
ATOM 1742 C CA . ARG A 1 216 ? -3.250 8.120 -12.740 1.00 95.00 216 ARG A CA 1
ATOM 1743 C C . ARG A 1 216 ? -4.576 8.797 -13.079 1.00 95.00 216 ARG A C 1
ATOM 1745 O O . ARG A 1 216 ? -5.619 8.203 -12.855 1.00 95.00 216 ARG A O 1
ATOM 1752 N N . ALA A 1 217 ? -4.537 10.016 -13.612 1.00 94.94 217 ALA A N 1
ATOM 1753 C CA . ALA A 1 217 ? -5.737 10.779 -13.953 1.00 94.94 217 ALA A CA 1
ATOM 1754 C C . ALA A 1 217 ? -6.532 10.193 -15.132 1.00 94.94 217 ALA A C 1
ATOM 1756 O O . ALA A 1 217 ? -7.687 10.559 -15.324 1.00 94.94 217 ALA A O 1
ATOM 1757 N N . THR A 1 218 ? -5.910 9.333 -15.940 1.00 94.88 218 THR A N 1
ATOM 1758 C CA . THR A 1 218 ? -6.508 8.778 -17.164 1.00 94.88 218 THR A CA 1
ATOM 1759 C C . THR A 1 218 ? -6.705 7.264 -17.109 1.00 94.88 218 THR A C 1
ATOM 1761 O O . THR A 1 218 ? -7.485 6.735 -17.893 1.00 94.88 218 THR A O 1
ATOM 1764 N N . ALA A 1 219 ? -6.058 6.580 -16.160 1.00 95.56 219 ALA A N 1
ATOM 1765 C CA . ALA A 1 219 ? -6.128 5.139 -15.971 1.00 95.56 219 ALA A CA 1
ATOM 1766 C C . ALA A 1 219 ? -7.551 4.658 -15.652 1.00 95.56 219 ALA A C 1
ATOM 1768 O O . ALA A 1 219 ? -8.125 5.011 -14.622 1.00 95.56 219 ALA A O 1
ATOM 1769 N N . ASN A 1 220 ? -8.063 3.769 -16.502 1.00 96.31 220 ASN A N 1
ATOM 1770 C CA . ASN A 1 220 ? -9.328 3.070 -16.313 1.00 96.31 220 ASN A CA 1
ATOM 1771 C C . ASN A 1 220 ? -9.069 1.580 -16.106 1.00 96.31 220 ASN A C 1
ATOM 1773 O O . ASN A 1 220 ? -8.154 1.015 -16.699 1.00 96.31 220 ASN A O 1
ATOM 1777 N N . TYR A 1 221 ? -9.900 0.934 -15.295 1.00 96.38 221 TYR A N 1
ATOM 1778 C CA . TYR A 1 221 ? -9.784 -0.486 -14.966 1.00 96.38 221 TYR A CA 1
ATOM 1779 C C . TYR A 1 221 ? -11.032 -1.220 -15.436 1.00 96.38 221 TYR A C 1
ATOM 1781 O O . TYR A 1 221 ? -12.122 -0.649 -15.462 1.00 96.38 221 TYR A O 1
ATOM 1789 N N . ARG A 1 222 ? -10.877 -2.489 -15.817 1.00 95.25 222 ARG A N 1
ATOM 1790 C CA . ARG A 1 222 ? -12.007 -3.311 -16.265 1.00 95.25 222 ARG A CA 1
ATOM 1791 C C . ARG A 1 222 ? -12.983 -3.605 -15.121 1.00 95.25 222 ARG A C 1
ATOM 1793 O O . ARG A 1 222 ? -14.186 -3.674 -15.361 1.00 95.25 222 ARG A O 1
ATOM 1800 N N . SER A 1 223 ? -12.475 -3.779 -13.906 1.00 96.00 223 SER A N 1
ATOM 1801 C CA . SER A 1 223 ? -13.261 -4.015 -12.697 1.00 96.00 223 SER A CA 1
ATOM 1802 C C . SER A 1 223 ? -12.565 -3.457 -11.456 1.00 96.00 223 SER A C 1
ATOM 1804 O O . SER A 1 223 ? -11.387 -3.096 -11.496 1.00 96.00 223 SER A O 1
ATOM 1806 N N . ASP A 1 224 ? -13.274 -3.450 -10.328 1.00 93.12 224 ASP A N 1
ATOM 1807 C CA . ASP A 1 224 ? -12.721 -3.048 -9.032 1.00 93.12 224 ASP A CA 1
ATOM 1808 C C . ASP A 1 224 ? -11.643 -3.998 -8.506 1.00 93.12 224 ASP A C 1
ATOM 1810 O O . ASP A 1 224 ? -10.833 -3.578 -7.690 1.00 93.12 224 ASP A O 1
ATOM 1814 N N . ALA A 1 225 ? -11.576 -5.235 -9.006 1.00 93.56 225 ALA A N 1
ATOM 1815 C CA . ALA A 1 225 ? -10.540 -6.198 -8.637 1.00 93.56 225 ALA A CA 1
ATOM 1816 C C . ALA A 1 225 ? -9.239 -6.032 -9.446 1.00 93.56 225 ALA A C 1
ATOM 1818 O O . ALA A 1 225 ? -8.182 -6.483 -9.003 1.00 93.56 225 ALA A O 1
ATOM 1819 N N . ASP A 1 226 ? -9.297 -5.383 -10.615 1.00 95.81 226 ASP A N 1
ATOM 1820 C CA . ASP A 1 226 ? -8.153 -5.278 -11.522 1.00 95.81 226 ASP A CA 1
ATOM 1821 C C . ASP A 1 226 ? -7.150 -4.214 -11.068 1.00 95.81 226 ASP A C 1
ATOM 1823 O O . ASP A 1 226 ? -7.513 -3.096 -10.690 1.00 95.81 226 ASP A O 1
ATOM 1827 N N . THR A 1 227 ? -5.865 -4.549 -11.162 1.00 96.19 227 THR A N 1
ATOM 1828 C CA . THR A 1 227 ? -4.736 -3.693 -10.761 1.00 96.19 227 THR A CA 1
ATOM 1829 C C . THR A 1 227 ? -3.976 -3.108 -11.945 1.00 96.19 227 THR A C 1
ATOM 1831 O O . THR A 1 227 ? -3.232 -2.138 -11.779 1.00 96.19 227 THR A O 1
ATOM 1834 N N . VAL A 1 228 ? -4.150 -3.681 -13.137 1.00 96.75 228 VAL A N 1
ATOM 1835 C CA . VAL A 1 228 ? -3.531 -3.224 -14.385 1.00 96.75 228 VAL A CA 1
ATOM 1836 C C . VAL A 1 228 ? -4.554 -2.397 -15.168 1.00 96.75 228 VAL A C 1
ATOM 1838 O O . VAL A 1 228 ? -5.663 -2.881 -15.407 1.00 96.75 228 VAL A O 1
ATOM 1841 N N . PRO A 1 229 ? -4.228 -1.151 -15.553 1.00 96.00 229 PRO A N 1
ATOM 1842 C CA . PRO A 1 229 ? -5.152 -0.314 -16.302 1.00 96.00 229 PRO A CA 1
ATOM 1843 C C . PRO A 1 229 ? -5.326 -0.811 -17.740 1.00 96.00 229 PRO A C 1
ATOM 1845 O O . PRO A 1 229 ? -4.448 -1.459 -18.315 1.00 96.00 229 PRO A O 1
ATOM 1848 N N . LEU A 1 230 ? -6.458 -0.456 -18.343 1.00 95.50 230 LEU A N 1
ATOM 1849 C CA . LEU A 1 230 ? -6.736 -0.698 -19.750 1.00 95.50 230 LEU A CA 1
ATOM 1850 C C . LEU A 1 230 ? -5.723 0.050 -20.621 1.00 95.50 230 LEU A C 1
ATOM 1852 O O . LEU A 1 230 ? -5.337 1.188 -20.337 1.00 95.50 230 LEU A O 1
ATOM 1856 N N . THR A 1 231 ? -5.287 -0.593 -21.697 1.00 92.62 231 THR A N 1
ATOM 1857 C CA . THR A 1 231 ? -4.200 -0.090 -22.540 1.00 92.62 231 THR A CA 1
ATOM 1858 C C . THR A 1 231 ? -4.543 1.214 -23.259 1.00 92.62 231 THR A C 1
ATOM 1860 O O . THR A 1 231 ? -3.661 2.046 -23.466 1.00 92.62 231 THR A O 1
ATOM 1863 N N . ASP A 1 232 ? -5.809 1.430 -23.604 1.00 91.62 232 ASP A N 1
ATOM 1864 C CA . ASP A 1 232 ? -6.332 2.657 -24.213 1.00 91.62 232 ASP A CA 1
ATOM 1865 C C . ASP A 1 232 ? -6.371 3.852 -23.242 1.00 91.62 232 ASP A C 1
ATOM 1867 O 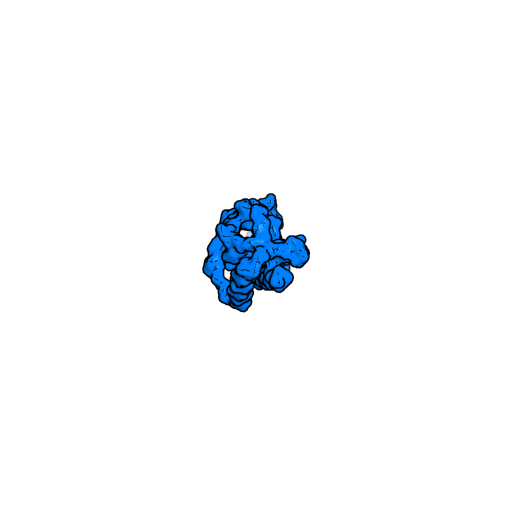O . ASP A 1 232 ? -6.328 5.005 -23.672 1.00 91.62 232 ASP A O 1
ATOM 1871 N N . SER A 1 233 ? -6.379 3.588 -21.936 1.00 92.12 233 SER A N 1
ATOM 1872 C CA . SER A 1 233 ? -6.544 4.604 -20.894 1.00 92.12 233 SER A CA 1
ATOM 1873 C C . SER A 1 233 ? -5.249 5.322 -20.490 1.00 92.12 233 SER A C 1
ATOM 1875 O O . SER A 1 233 ? -5.284 6.455 -20.025 1.00 92.12 233 SER A O 1
ATOM 1877 N N . ILE A 1 234 ? -4.080 4.716 -20.719 1.00 90.50 234 ILE A N 1
ATOM 1878 C CA . ILE A 1 234 ? -2.782 5.249 -20.249 1.00 90.50 234 ILE A CA 1
ATOM 1879 C C . ILE A 1 234 ? -2.088 6.210 -21.235 1.00 90.50 234 ILE A C 1
ATOM 1881 O O . ILE A 1 234 ? -1.006 6.738 -20.948 1.00 90.50 234 ILE A O 1
ATOM 1885 N N . GLY A 1 235 ? -2.706 6.436 -22.397 1.00 85.19 235 GLY A N 1
ATOM 1886 C CA . GLY A 1 235 ? -2.218 7.313 -23.457 1.00 85.19 235 GLY A CA 1
ATOM 1887 C C . GLY A 1 235 ? -1.105 6.719 -24.330 1.00 85.19 235 GLY A C 1
ATOM 1888 O O . GLY A 1 235 ? -0.492 5.698 -24.023 1.00 85.19 235 GLY A O 1
ATOM 1889 N N . ILE A 1 236 ? -0.844 7.398 -25.448 1.00 87.38 236 ILE A N 1
ATOM 1890 C CA . ILE A 1 236 ? 0.150 7.008 -26.453 1.00 87.38 236 ILE A CA 1
ATOM 1891 C C . ILE A 1 236 ? 1.239 8.085 -26.515 1.00 87.38 236 ILE A C 1
ATOM 1893 O O . ILE A 1 236 ? 0.947 9.283 -26.556 1.00 87.38 236 ILE A O 1
ATOM 1897 N N . LEU A 1 237 ? 2.506 7.670 -26.514 1.00 86.81 237 LEU A N 1
ATOM 1898 C CA . LEU A 1 237 ? 3.647 8.563 -26.700 1.00 86.81 237 LEU A CA 1
ATOM 1899 C C . LEU A 1 237 ? 3.869 8.847 -28.186 1.00 86.81 237 LEU A C 1
ATOM 1901 O O . LEU A 1 237 ? 3.713 7.967 -29.029 1.00 86.81 237 LEU A O 1
ATOM 1905 N N . ALA A 1 238 ? 4.275 10.074 -28.511 1.00 82.62 238 ALA A N 1
ATOM 1906 C CA . ALA A 1 238 ? 4.561 10.450 -29.889 1.00 82.62 238 ALA A CA 1
ATOM 1907 C C . ALA A 1 238 ? 5.693 9.594 -30.482 1.00 82.62 238 ALA A C 1
ATOM 1909 O O . ALA A 1 238 ? 6.692 9.304 -29.819 1.00 82.62 238 ALA A O 1
ATOM 1910 N N . ALA A 1 239 ? 5.538 9.225 -31.754 1.00 75.12 239 ALA A N 1
ATOM 1911 C CA . ALA A 1 239 ? 6.591 8.575 -32.519 1.00 75.12 239 ALA A CA 1
ATOM 1912 C C . ALA A 1 239 ? 7.821 9.502 -32.649 1.00 75.12 239 ALA A C 1
ATOM 1914 O O . ALA A 1 239 ? 7.674 10.729 -32.649 1.00 75.12 239 ALA A O 1
ATOM 1915 N N . PRO A 1 240 ? 9.043 8.952 -32.772 1.00 74.25 240 PRO A N 1
ATOM 1916 C CA . PRO A 1 240 ? 10.245 9.764 -32.934 1.00 74.25 240 PRO A CA 1
ATOM 1917 C C . PRO A 1 240 ? 10.166 10.610 -34.215 1.00 74.25 240 PRO A C 1
ATOM 1919 O O . PRO A 1 240 ? 9.928 10.082 -35.298 1.00 74.25 240 PRO A O 1
ATOM 1922 N N . ALA A 1 241 ? 10.404 11.921 -34.097 1.00 67.00 241 ALA A N 1
ATOM 1923 C CA . ALA A 1 241 ? 10.252 12.875 -35.204 1.00 67.00 241 ALA A CA 1
ATOM 1924 C C . ALA A 1 241 ? 11.271 12.683 -36.347 1.00 67.00 241 ALA A C 1
ATOM 1926 O O . ALA A 1 241 ? 10.987 13.021 -37.492 1.00 67.00 241 ALA A O 1
ATOM 1927 N N . ALA A 1 242 ? 12.454 12.140 -36.042 1.00 68.62 242 ALA A N 1
ATOM 1928 C CA . ALA A 1 242 ? 13.519 11.874 -37.010 1.00 68.62 242 ALA A CA 1
ATOM 1929 C C . ALA A 1 242 ? 14.248 10.563 -36.651 1.00 68.62 242 ALA A C 1
ATOM 1931 O O . ALA A 1 242 ? 15.299 10.598 -35.998 1.00 68.62 242 ALA A O 1
ATOM 1932 N N . PRO A 1 243 ? 13.683 9.393 -37.000 1.00 70.38 243 PRO A N 1
ATOM 1933 C CA . PRO A 1 243 ? 14.347 8.117 -36.767 1.00 70.38 243 PRO A CA 1
ATOM 1934 C C . PRO A 1 243 ? 15.607 7.998 -37.636 1.00 70.38 243 PRO A C 1
ATOM 1936 O O . PRO A 1 243 ? 15.649 8.490 -38.766 1.00 70.38 243 PRO A O 1
ATOM 1939 N N . VAL A 1 244 ? 16.648 7.343 -37.115 1.00 69.69 244 VAL A N 1
ATOM 1940 C CA . VAL A 1 244 ? 17.824 7.001 -37.933 1.00 69.69 244 VAL A CA 1
ATOM 1941 C C . VAL A 1 244 ? 17.454 5.866 -38.903 1.00 69.69 244 VAL A C 1
ATOM 1943 O O . VAL A 1 244 ? 16.520 5.105 -38.645 1.00 69.69 244 VAL A O 1
ATOM 1946 N N . ALA A 1 245 ? 18.158 5.756 -40.035 1.00 61.69 245 ALA A N 1
ATOM 1947 C CA . ALA A 1 245 ? 17.879 4.738 -41.050 1.00 61.69 245 ALA A CA 1
ATOM 1948 C C . ALA A 1 245 ? 17.921 3.311 -40.471 1.00 61.69 245 ALA A C 1
ATOM 1950 O O . ALA A 1 245 ? 18.793 2.985 -39.664 1.00 61.69 245 ALA A O 1
ATOM 1951 N N . GLY A 1 246 ? 16.998 2.456 -40.919 1.00 57.72 246 GLY A N 1
ATOM 1952 C CA . GLY A 1 246 ? 16.857 1.073 -40.447 1.00 57.72 246 GLY A CA 1
ATOM 1953 C C . GLY A 1 246 ? 15.590 0.803 -39.637 1.00 57.72 246 GLY A C 1
ATOM 1954 O O . GLY A 1 246 ? 15.202 -0.353 -39.523 1.00 57.72 246 GLY A O 1
ATOM 1955 N N . LEU A 1 247 ? 14.905 1.847 -39.158 1.00 62.19 247 LEU A N 1
ATOM 1956 C CA . LEU A 1 247 ? 13.510 1.725 -38.736 1.00 62.19 247 LEU A CA 1
ATOM 1957 C C . LEU A 1 247 ? 12.625 1.553 -39.974 1.00 62.19 247 LEU A C 1
ATOM 1959 O O . LEU A 1 247 ? 12.435 2.499 -40.744 1.00 62.19 247 LEU A O 1
ATOM 1963 N N . GLU A 1 248 ? 12.029 0.378 -40.143 1.00 56.97 248 GLU A N 1
ATOM 1964 C CA . GLU A 1 248 ? 10.843 0.276 -40.988 1.00 56.97 248 GLU A CA 1
ATOM 1965 C C . GLU A 1 248 ? 9.728 1.061 -40.291 1.00 56.97 248 GLU A C 1
ATOM 1967 O O . GLU A 1 248 ? 9.480 0.894 -39.098 1.00 56.97 248 GLU A O 1
ATOM 1972 N N . THR A 1 249 ? 9.098 1.997 -40.999 1.00 53.59 249 THR A N 1
ATOM 1973 C CA . THR A 1 249 ? 8.171 3.003 -40.452 1.00 53.59 249 THR A CA 1
ATOM 1974 C C . THR A 1 249 ? 6.824 2.413 -39.995 1.00 53.59 249 THR A C 1
ATOM 1976 O O . THR A 1 249 ? 5.771 2.861 -40.445 1.00 53.59 249 THR A O 1
ATOM 1979 N N . GLY A 1 250 ? 6.836 1.394 -39.132 1.00 52.88 250 GLY A N 1
ATOM 1980 C CA . GLY A 1 250 ? 5.652 0.681 -38.645 1.00 52.88 250 GLY A CA 1
ATOM 1981 C C . GLY A 1 250 ? 4.896 1.394 -37.520 1.00 52.88 250 GLY A C 1
ATOM 1982 O O . GLY A 1 250 ? 3.708 1.162 -37.350 1.00 52.88 250 GLY A O 1
ATOM 1983 N N . HIS A 1 251 ? 5.532 2.317 -36.791 1.00 56.78 251 HIS A N 1
ATOM 1984 C CA . HIS A 1 251 ? 4.958 2.912 -35.573 1.00 56.78 251 HIS A CA 1
ATOM 1985 C C . HIS A 1 251 ? 4.514 4.367 -35.782 1.00 56.78 251 HIS A C 1
ATOM 1987 O O . HIS A 1 251 ? 4.862 5.259 -35.012 1.00 56.78 251 HIS A O 1
ATOM 1993 N N . ARG A 1 252 ? 3.750 4.638 -36.851 1.00 59.22 252 ARG A N 1
ATOM 1994 C CA . ARG A 1 252 ? 3.201 5.989 -37.105 1.00 59.22 252 ARG A CA 1
ATOM 1995 C C . ARG A 1 252 ? 2.126 6.399 -36.092 1.00 59.22 252 ARG A C 1
ATOM 1997 O O . ARG A 1 252 ? 1.918 7.590 -35.897 1.00 59.22 252 ARG A O 1
ATOM 2004 N N . ALA A 1 253 ? 1.474 5.428 -35.449 1.00 68.19 253 ALA A N 1
ATOM 2005 C CA . ALA A 1 253 ? 0.408 5.658 -34.474 1.00 68.19 253 ALA A CA 1
ATOM 2006 C C . ALA A 1 253 ? 0.915 6.085 -33.080 1.00 68.19 253 ALA A C 1
ATOM 2008 O O . ALA A 1 253 ? 0.102 6.449 -32.237 1.00 68.19 253 ALA A O 1
ATOM 2009 N N . GLY A 1 254 ? 2.235 6.079 -32.848 1.00 82.25 254 GLY A N 1
ATOM 2010 C CA . GLY A 1 254 ? 2.853 6.333 -31.544 1.00 82.25 254 GLY A CA 1
ATOM 2011 C C . GLY A 1 254 ? 3.198 5.048 -30.783 1.00 82.25 254 GLY A C 1
ATOM 2012 O O . GLY A 1 254 ? 3.087 3.955 -31.330 1.00 82.25 254 GLY A O 1
ATOM 2013 N N . ILE A 1 255 ? 3.680 5.194 -29.548 1.00 88.31 255 ILE A N 1
ATOM 2014 C CA . ILE A 1 255 ? 4.158 4.099 -28.691 1.00 88.31 255 ILE A CA 1
ATOM 2015 C C . ILE A 1 255 ? 3.224 3.935 -27.493 1.00 88.31 255 ILE A C 1
ATOM 2017 O O . ILE A 1 255 ? 3.040 4.884 -26.724 1.00 88.31 255 ILE A O 1
ATOM 2021 N N . ASN A 1 256 ? 2.688 2.729 -27.296 1.00 92.38 256 ASN A N 1
ATOM 2022 C CA . ASN A 1 256 ? 1.943 2.383 -26.091 1.00 92.38 256 ASN A CA 1
ATOM 2023 C C . ASN A 1 256 ? 2.743 1.366 -25.276 1.00 92.38 256 ASN A C 1
ATOM 2025 O O . ASN A 1 256 ? 2.878 0.206 -25.652 1.00 92.38 256 ASN A O 1
ATOM 2029 N N . VAL A 1 257 ? 3.259 1.808 -24.129 1.00 94.06 257 VAL A N 1
ATOM 2030 C CA . VAL A 1 257 ? 4.193 0.997 -23.340 1.00 94.06 257 VAL A CA 1
ATOM 2031 C C . VAL A 1 257 ? 3.585 -0.297 -22.796 1.00 94.06 257 VAL A C 1
ATOM 2033 O O . VAL A 1 257 ? 4.340 -1.239 -22.583 1.00 94.06 257 VAL A O 1
ATOM 2036 N N . LEU A 1 258 ? 2.261 -0.361 -22.598 1.00 93.62 258 LEU A N 1
ATOM 2037 C CA . LEU A 1 258 ? 1.578 -1.583 -22.165 1.00 93.62 258 LEU A CA 1
ATOM 2038 C C . LEU A 1 258 ? 1.233 -2.501 -23.337 1.00 93.62 258 LEU A C 1
ATOM 2040 O O . LEU A 1 258 ? 1.406 -3.706 -23.223 1.00 93.62 258 LEU A O 1
ATOM 2044 N N . VAL A 1 259 ? 0.736 -1.969 -24.459 1.00 93.12 259 VAL A N 1
ATOM 2045 C CA . VAL A 1 259 ? 0.400 -2.809 -25.630 1.00 93.12 259 VAL A CA 1
ATOM 2046 C C . VAL A 1 259 ? 1.655 -3.466 -26.187 1.00 93.12 259 VAL A C 1
ATOM 2048 O O . VAL A 1 259 ? 1.668 -4.664 -26.451 1.00 93.12 259 VAL A O 1
ATOM 2051 N N . ASP A 1 260 ? 2.718 -2.679 -26.316 1.00 90.94 260 ASP A N 1
ATOM 2052 C CA . ASP A 1 260 ? 3.960 -3.108 -26.945 1.00 90.94 260 ASP A CA 1
ATOM 2053 C C . ASP A 1 260 ? 4.933 -3.748 -25.936 1.00 90.94 260 ASP A C 1
ATOM 2055 O O . ASP A 1 260 ? 6.073 -4.043 -26.297 1.00 90.94 260 ASP A O 1
ATOM 2059 N N . ASP A 1 261 ? 4.519 -3.940 -24.675 1.00 94.06 261 ASP A N 1
ATOM 2060 C CA . ASP A 1 261 ? 5.329 -4.472 -23.569 1.00 94.06 261 ASP A CA 1
ATOM 2061 C C . ASP A 1 261 ? 6.742 -3.861 -23.538 1.00 94.06 261 ASP A C 1
ATOM 2063 O O . ASP A 1 261 ? 7.760 -4.537 -23.731 1.00 94.06 261 ASP A O 1
ATOM 2067 N N . TYR A 1 262 ? 6.813 -2.531 -23.433 1.00 94.88 262 TYR A N 1
ATOM 2068 C CA . TYR A 1 262 ? 8.094 -1.829 -23.400 1.00 94.88 262 TYR A CA 1
ATOM 2069 C C . TYR A 1 262 ? 8.824 -2.120 -22.095 1.00 94.88 262 TYR A C 1
ATOM 2071 O O . TYR A 1 262 ? 8.283 -1.902 -21.016 1.00 94.88 262 TYR A O 1
ATOM 2079 N N . TRP A 1 263 ? 10.091 -2.522 -22.209 1.00 96.12 263 TRP A N 1
ATOM 2080 C CA . TRP A 1 263 ? 10.972 -2.833 -21.082 1.00 96.12 263 TRP A CA 1
ATOM 2081 C C . TRP A 1 263 ? 10.470 -3.975 -20.192 1.00 96.12 263 TRP A C 1
ATOM 2083 O O . TRP A 1 263 ? 10.733 -3.961 -18.992 1.00 96.12 263 TRP A O 1
ATOM 2093 N N . ASP A 1 264 ? 9.759 -4.943 -20.778 1.00 96.25 264 ASP A N 1
ATOM 2094 C CA . ASP A 1 264 ? 9.175 -6.087 -20.069 1.00 96.25 264 ASP A CA 1
ATOM 2095 C C . ASP A 1 264 ? 8.234 -5.627 -18.934 1.00 96.25 264 ASP A C 1
ATOM 2097 O O . ASP A 1 264 ? 8.227 -6.187 -17.834 1.00 96.25 264 ASP A O 1
ATOM 2101 N N . VAL A 1 265 ? 7.468 -4.552 -19.183 1.00 95.62 265 VAL A N 1
ATOM 2102 C CA . VAL A 1 265 ? 6.641 -3.880 -18.172 1.00 95.62 265 VAL A CA 1
ATOM 2103 C C . VAL A 1 265 ? 5.676 -4.848 -17.504 1.00 95.62 265 VAL A C 1
ATOM 2105 O O . VAL A 1 265 ? 5.533 -4.763 -16.289 1.00 95.62 265 VAL A O 1
ATOM 2108 N N . TYR A 1 266 ? 5.088 -5.809 -18.229 1.00 96.06 266 TYR A N 1
ATOM 2109 C CA . TYR A 1 266 ? 4.168 -6.781 -17.626 1.00 96.06 266 TYR A CA 1
ATOM 2110 C C . TYR A 1 266 ? 4.825 -7.625 -16.533 1.00 96.06 266 TYR A C 1
ATOM 2112 O O . TYR A 1 266 ? 4.165 -7.961 -15.555 1.00 96.06 266 TYR A O 1
ATOM 2120 N N . GLN A 1 267 ? 6.123 -7.928 -16.648 1.00 95.88 267 GLN A N 1
ATOM 2121 C CA . GLN A 1 267 ? 6.852 -8.668 -15.611 1.00 95.88 267 GLN A CA 1
ATOM 2122 C C . GLN A 1 267 ? 7.097 -7.828 -14.349 1.00 95.88 267 GLN A C 1
ATOM 2124 O O . GLN A 1 267 ? 7.429 -8.374 -13.299 1.00 95.88 267 GLN A O 1
ATOM 2129 N N . ALA A 1 268 ? 6.972 -6.504 -14.454 1.00 95.81 268 ALA A N 1
ATOM 2130 C CA . ALA A 1 268 ? 7.163 -5.565 -13.359 1.00 95.81 268 ALA A CA 1
ATOM 2131 C C . ALA A 1 268 ? 5.846 -5.093 -12.720 1.00 95.81 268 ALA A C 1
ATOM 2133 O O . ALA A 1 268 ? 5.913 -4.321 -11.765 1.00 95.81 268 ALA A O 1
ATOM 2134 N N . LEU A 1 269 ? 4.677 -5.504 -13.223 1.00 96.31 269 LEU A N 1
ATOM 2135 C CA . LEU A 1 269 ? 3.379 -5.161 -12.629 1.00 96.31 269 LEU A CA 1
ATOM 2136 C C . LEU A 1 269 ? 2.960 -6.175 -11.551 1.00 96.31 269 LEU A C 1
ATOM 2138 O O . LEU A 1 269 ? 3.440 -7.308 -11.531 1.00 96.31 269 LEU A O 1
ATOM 2142 N N . LEU A 1 270 ? 2.061 -5.730 -10.668 1.00 93.12 270 LEU A N 1
ATOM 2143 C CA . LEU A 1 270 ? 1.473 -6.456 -9.535 1.00 93.12 270 LEU A CA 1
ATOM 2144 C C . LEU A 1 270 ? 0.013 -6.845 -9.768 1.00 93.12 270 LEU A C 1
ATOM 2146 O O . LEU A 1 270 ? -0.740 -6.015 -10.340 1.00 93.12 270 LEU A O 1
#

Sequence (270 aa):
MHAVIYFQLHRLWRTCAGKVARFSRQLQHQQEDRERRRQLIEFDQGKRAQLAECEQRLDEARAAVEALDAKIKIAEANLEALRGFWNYFRRRRLLEELASLRQRWDEAATLVTDLSDERDAVESAPPPVFEGLSIEGRRGVNTAVIAYAQQLVAMLSKGGLALLAKETTTRRVFDVRYGGRDECGRLMVLLREAHAAMTSDKDDLADLKRRIDRVRATANYRSDADTVPLTDSIGILAAPAAPVAGLETGHRAGINVLVDDYWDVYQALL

pLDDT: mean 91.21, std 8.71, range [52.88, 98.19]

Solvent-accessible surface area (backbone atoms only — not comparable to full-atom values): 14708 Å² total; per-residue (Å²): 110,54,60,60,52,46,54,52,29,40,49,49,37,54,53,50,22,52,48,45,41,50,51,28,55,54,43,49,53,55,48,44,54,50,51,52,52,48,52,52,51,52,48,54,51,51,47,52,53,51,45,54,54,37,51,52,55,34,51,53,30,48,52,49,31,54,54,39,52,54,50,47,54,52,53,53,54,56,53,70,68,61,70,69,79,90,41,52,68,61,49,51,53,51,50,55,50,48,53,54,48,50,52,54,32,52,54,31,49,49,49,34,51,54,39,49,52,51,41,52,51,60,70,67,55,73,82,81,82,84,92,66,72,50,62,68,52,30,30,55,45,30,36,40,42,52,27,48,47,51,48,54,41,59,74,29,32,72,51,26,46,46,59,58,16,52,46,51,78,78,48,57,69,89,78,56,57,44,59,57,74,67,44,42,51,54,49,55,53,54,49,52,55,50,52,55,57,69,72,47,86,82,68,66,63,68,62,45,51,57,37,24,54,53,28,56,76,43,50,40,54,93,46,91,84,52,30,64,57,42,67,84,32,55,54,67,41,80,49,52,94,63,57,49,58,53,68,75,88,77,52,81,90,29,46,40,52,70,78,70,42,42,48,55,39,74,82,42,50,97

Mean predicted aligned error: 7.52 Å

Radius of gyration: 37.32 Å; Cα contacts (8 Å, |Δi|>4): 258; chains: 1; bounding box: 76×28×113 Å